Protein AF-A0A934ZSZ1-F1 (afdb_monomer)

pLDDT: mean 83.37, std 10.61, range [45.81, 95.94]

Mean predicted aligned error: 8.35 Å

Foldseek 3Di:
DPDPVVLVVQLVVLLVLLQPPDQDPPPRVNVVSVCRNVVSLVVCCVPVVVVCVPPVNLVVLVVLQVVLVVVVVCLVVVVPDPVSDDPPSSVSNSCCSNVSSVVSNCVNVVPDDPVVVVLVVLVQLLVQCLVVQLVVQQVVCVVVDDCVPCVPSSVVSSVCSSSVVSVVCCVVCLQPCVCCCPPVVDDRPD

Sequence (190 aa):
MRTCRGWQLTFLLAVAVNIFVPRIALLSLGAACYLLPFFVLGYGLKRFAAALARPGVVASYAVLFTAAMAVQQLAYFDYLSSDGSIDGYVQTALIVAVGLSANVLILRHRRAWQPLALIGGFAFTIYLFHPFSVGIGTRLAAALVDVAQHRGVHFDICMVVGIGLPIALQTVLGGYRWFSLPFLGLRPVH

Solvent-accessible surface area (backbone atoms only — not comparable to full-atom values): 10389 Å² total; per-residue (Å²): 119,93,47,72,68,55,41,52,53,52,39,52,49,26,46,48,44,43,52,71,51,78,73,46,80,64,92,50,46,32,57,51,42,60,45,40,33,59,52,48,47,54,52,43,53,70,75,41,35,78,70,58,65,33,67,71,51,45,49,50,32,52,51,47,23,54,53,33,45,51,52,53,50,39,48,72,70,43,76,73,33,97,81,64,70,72,58,68,56,59,52,44,46,39,53,50,44,28,52,53,25,46,51,54,51,53,71,68,66,62,76,82,48,67,70,60,53,57,55,55,77,39,45,68,47,27,69,72,38,24,70,62,26,30,55,51,15,52,54,52,30,59,74,75,41,64,61,90,83,40,54,66,61,40,49,51,41,23,51,49,32,19,48,48,48,22,46,50,49,47,67,64,41,50,75,35,72,83,46,14,46,84,75,61,70,38,81,59,94,120

Structure (mmCIF, N/CA/C/O backbone):
data_AF-A0A934ZSZ1-F1
#
_entry.id   AF-A0A934ZSZ1-F1
#
loop_
_atom_site.group_PDB
_atom_site.id
_atom_site.type_symbol
_atom_site.label_atom_id
_atom_site.label_alt_id
_atom_site.label_comp_id
_atom_site.label_asym_id
_atom_site.label_entity_id
_atom_site.label_seq_id
_atom_site.pdbx_PDB_ins_code
_atom_site.Cartn_x
_atom_site.Cartn_y
_atom_site.Cartn_z
_atom_site.occupancy
_atom_site.B_iso_or_equiv
_atom_site.auth_seq_id
_atom_site.auth_comp_id
_atom_site.auth_asym_id
_atom_site.auth_atom_id
_atom_site.pdbx_PDB_model_num
ATOM 1 N N . MET A 1 1 ? -4.444 -3.786 24.180 1.00 61.50 1 MET A N 1
ATOM 2 C CA . MET A 1 1 ? -5.425 -2.742 23.793 1.00 61.50 1 MET A CA 1
ATOM 3 C C . MET A 1 1 ? -6.817 -3.086 24.320 1.00 61.50 1 MET A C 1
ATOM 5 O O . MET A 1 1 ? -7.547 -3.798 23.645 1.00 61.50 1 MET A O 1
ATOM 9 N N . ARG A 1 2 ? -7.188 -2.673 25.540 1.00 71.81 2 ARG A N 1
ATOM 10 C CA . ARG A 1 2 ? -8.524 -2.985 26.100 1.00 71.81 2 ARG A CA 1
ATOM 11 C C . ARG A 1 2 ? -9.583 -1.916 25.782 1.00 71.81 2 ARG A C 1
ATOM 13 O O . ARG A 1 2 ? -10.754 -2.258 25.670 1.00 71.81 2 ARG A O 1
ATOM 20 N N . THR A 1 3 ? -9.166 -0.668 25.556 1.00 86.75 3 THR A N 1
ATOM 21 C CA . THR A 1 3 ? -10.033 0.501 25.317 1.00 86.75 3 THR A CA 1
ATOM 22 C C . THR A 1 3 ? -9.794 1.123 23.934 1.00 86.75 3 THR A C 1
ATOM 24 O O . THR A 1 3 ? -8.722 0.949 23.351 1.00 86.75 3 THR A O 1
ATOM 27 N N . CYS A 1 4 ? -10.779 1.871 23.417 1.00 84.00 4 CYS A N 1
ATOM 28 C CA . CYS A 1 4 ? -10.684 2.556 22.117 1.00 84.00 4 CYS A CA 1
ATOM 29 C C . CYS A 1 4 ? -9.557 3.610 22.102 1.00 84.00 4 CYS A C 1
ATOM 31 O O . CYS A 1 4 ? -8.749 3.639 21.177 1.00 84.00 4 CYS A O 1
ATOM 33 N N . ARG A 1 5 ? -9.419 4.392 23.183 1.00 87.50 5 ARG A N 1
ATOM 34 C CA . ARG A 1 5 ? -8.335 5.381 23.345 1.00 87.50 5 ARG A CA 1
ATOM 35 C C . ARG A 1 5 ? -6.947 4.740 23.341 1.00 87.50 5 ARG A C 1
ATOM 37 O O . ARG A 1 5 ? -6.042 5.231 22.679 1.00 87.50 5 ARG A O 1
ATOM 44 N N . GLY A 1 6 ? -6.786 3.610 24.034 1.00 89.69 6 GLY A N 1
ATOM 45 C CA . GLY A 1 6 ? -5.515 2.885 24.042 1.00 89.69 6 GLY A CA 1
ATOM 46 C C . GLY A 1 6 ? -5.130 2.365 22.655 1.00 89.69 6 GLY A C 1
ATOM 47 O O . GLY A 1 6 ? -3.959 2.385 22.304 1.00 89.69 6 GLY A O 1
ATOM 48 N N . TRP A 1 7 ? -6.109 1.945 21.848 1.00 92.38 7 TRP A N 1
ATOM 49 C CA . TRP A 1 7 ? -5.866 1.561 20.456 1.00 92.38 7 TRP A CA 1
ATOM 50 C C . TRP A 1 7 ? -5.463 2.756 19.583 1.00 92.38 7 TRP A C 1
ATOM 52 O O . TRP A 1 7 ? -4.483 2.646 18.853 1.00 92.38 7 TRP A O 1
ATOM 62 N N . GLN A 1 8 ? -6.151 3.898 19.700 1.00 90.50 8 GLN A N 1
ATOM 63 C CA . GLN A 1 8 ? -5.807 5.122 18.964 1.00 90.50 8 GLN A CA 1
ATOM 64 C C . GLN A 1 8 ? -4.369 5.569 19.247 1.00 90.50 8 GLN A C 1
ATOM 66 O O . GLN A 1 8 ? -3.632 5.866 18.314 1.00 90.50 8 GLN A O 1
ATOM 71 N N . LEU A 1 9 ? -3.942 5.552 20.514 1.00 92.50 9 LEU A N 1
ATOM 72 C CA . LEU A 1 9 ? -2.570 5.910 20.887 1.00 92.50 9 LEU A CA 1
ATOM 73 C C . LEU A 1 9 ? -1.542 4.970 20.257 1.00 92.50 9 LEU A C 1
ATOM 75 O O . LEU A 1 9 ? -0.555 5.428 19.692 1.00 92.50 9 LEU A O 1
ATOM 79 N N . THR A 1 10 ? -1.774 3.657 20.304 1.00 92.88 10 THR A N 1
ATOM 80 C CA . THR A 1 10 ? -0.852 2.717 19.658 1.00 92.88 10 THR A CA 1
ATOM 81 C C . THR A 1 10 ? -0.866 2.848 18.139 1.00 92.88 10 THR A C 1
ATOM 83 O O . THR A 1 10 ? 0.166 2.656 17.512 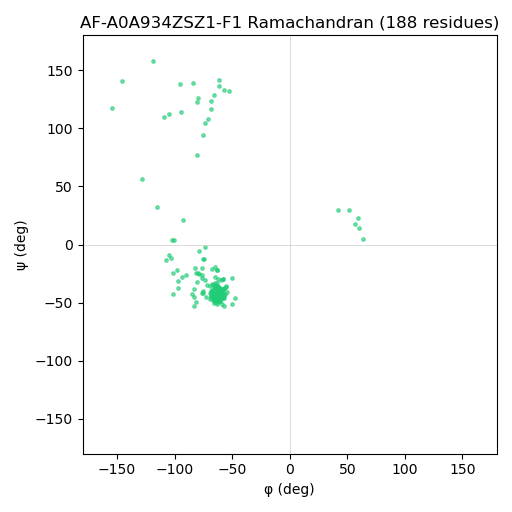1.00 92.88 10 THR A O 1
ATOM 86 N N . PHE A 1 11 ? -2.010 3.170 17.538 1.00 93.00 11 PHE A N 1
ATOM 87 C CA . PHE A 1 11 ? -2.104 3.418 16.105 1.00 93.00 11 PHE A CA 1
ATOM 88 C C . PHE A 1 11 ? -1.304 4.660 15.697 1.00 93.00 11 PHE A C 1
ATOM 90 O O . PHE A 1 11 ? -0.528 4.599 14.750 1.00 93.00 11 PHE A O 1
ATOM 97 N N . LEU A 1 12 ? -1.422 5.757 16.448 1.00 92.81 12 LEU A N 1
ATOM 98 C CA . LEU A 1 12 ? -0.618 6.959 16.222 1.00 92.81 12 LEU A CA 1
ATOM 99 C C . LEU A 1 12 ? 0.876 6.676 16.397 1.00 92.81 12 LEU A C 1
ATOM 101 O O . LEU A 1 12 ? 1.678 7.096 15.570 1.00 92.81 12 LEU A O 1
ATOM 105 N N . LEU A 1 13 ? 1.246 5.899 17.418 1.00 93.56 13 LEU A N 1
ATOM 106 C CA . LEU A 1 13 ? 2.627 5.469 17.623 1.00 93.56 13 LEU A CA 1
ATOM 107 C C . LEU A 1 13 ? 3.122 4.587 16.467 1.00 93.56 13 LEU A C 1
ATOM 109 O O . LEU A 1 13 ? 4.245 4.759 16.012 1.00 93.56 13 LEU A O 1
ATOM 113 N N . ALA A 1 14 ? 2.283 3.692 15.943 1.00 92.94 14 ALA A N 1
ATOM 114 C CA . ALA A 1 14 ? 2.605 2.866 14.783 1.00 92.94 14 ALA A CA 1
ATOM 115 C C .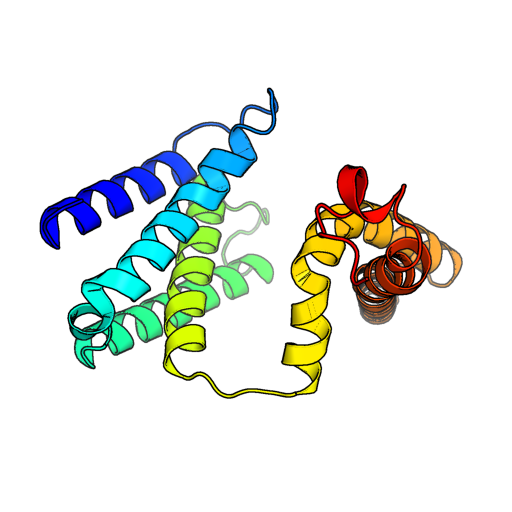 ALA A 1 14 ? 2.867 3.701 13.523 1.00 92.94 14 ALA A C 1
ATOM 117 O O . ALA A 1 14 ? 3.805 3.419 12.780 1.00 92.94 14 ALA A O 1
ATOM 118 N N . VAL A 1 15 ? 2.052 4.734 13.292 1.00 92.19 15 VAL A N 1
ATOM 119 C CA . VAL A 1 15 ? 2.238 5.684 12.188 1.00 92.19 15 VAL A CA 1
ATOM 120 C C . VAL A 1 15 ? 3.519 6.496 12.386 1.00 92.19 15 VAL A C 1
ATOM 122 O O . VAL A 1 15 ? 4.301 6.628 11.451 1.00 92.19 15 VAL A O 1
ATOM 125 N N . ALA A 1 16 ? 3.784 6.976 13.602 1.00 91.25 16 ALA A N 1
ATOM 126 C CA . ALA A 1 16 ? 5.015 7.698 13.908 1.00 91.25 16 ALA A CA 1
ATOM 127 C C . ALA A 1 16 ? 6.258 6.822 13.680 1.00 91.25 16 ALA A C 1
ATOM 129 O O . ALA A 1 16 ? 7.208 7.260 13.040 1.00 91.25 16 ALA A O 1
ATOM 130 N N . VAL A 1 17 ? 6.227 5.563 14.127 1.00 90.88 17 VAL A N 1
ATOM 131 C CA . VAL A 1 17 ? 7.300 4.593 13.870 1.00 90.88 17 VAL A CA 1
ATOM 132 C C . VAL A 1 17 ? 7.515 4.401 12.370 1.00 90.88 17 VAL A C 1
ATOM 134 O O . VAL A 1 17 ? 8.651 4.378 11.919 1.00 90.88 17 VAL A O 1
ATOM 137 N N . ASN A 1 18 ? 6.445 4.309 11.583 1.00 89.56 18 ASN A N 1
ATOM 138 C CA . ASN A 1 18 ? 6.537 4.149 10.134 1.00 89.56 18 ASN A CA 1
ATOM 139 C C . ASN A 1 18 ? 7.236 5.323 9.429 1.00 89.56 18 ASN A C 1
ATOM 141 O O . ASN A 1 18 ? 7.991 5.102 8.486 1.00 89.56 18 ASN A O 1
ATOM 145 N N . ILE A 1 19 ? 6.961 6.549 9.882 1.00 87.56 19 ILE A N 1
ATOM 146 C CA . ILE A 1 19 ? 7.445 7.783 9.252 1.00 87.56 19 ILE A CA 1
ATOM 147 C C . ILE A 1 19 ? 8.864 8.121 9.712 1.00 87.56 19 ILE A C 1
ATOM 149 O O . ILE A 1 19 ? 9.704 8.468 8.889 1.00 87.56 19 ILE A O 1
ATOM 153 N N . PHE A 1 20 ? 9.137 8.033 11.015 1.00 87.38 20 PHE A N 1
ATOM 154 C CA . PHE A 1 20 ? 10.370 8.567 11.600 1.00 87.38 20 PHE A CA 1
ATOM 155 C C . PHE A 1 20 ? 11.469 7.528 11.810 1.00 87.38 20 PHE A C 1
ATOM 157 O O . PHE A 1 20 ? 12.633 7.904 11.933 1.00 87.38 20 PHE A O 1
ATOM 164 N N . VAL A 1 21 ? 11.141 6.233 11.885 1.00 84.25 21 VAL A N 1
ATOM 165 C CA . VAL A 1 21 ? 12.176 5.214 12.090 1.00 84.25 21 VAL A CA 1
ATOM 166 C C . VAL A 1 21 ? 12.853 4.914 10.752 1.00 84.25 21 VAL A C 1
ATOM 168 O O . VAL A 1 21 ? 12.178 4.498 9.805 1.00 84.25 21 VAL A O 1
ATOM 171 N N . PRO A 1 22 ? 14.184 5.085 10.655 1.00 78.50 22 PRO A N 1
ATOM 172 C CA . PRO A 1 22 ? 14.908 4.784 9.432 1.00 78.50 22 PRO A CA 1
ATOM 173 C C . PRO A 1 22 ? 14.763 3.303 9.077 1.00 78.50 22 PRO A C 1
ATOM 175 O O . PRO A 1 22 ? 14.783 2.419 9.938 1.00 78.50 22 PRO A O 1
ATOM 178 N N . ARG A 1 23 ? 14.624 3.017 7.782 1.00 78.06 23 ARG A N 1
ATOM 179 C CA . ARG A 1 23 ? 14.450 1.649 7.287 1.00 78.06 23 ARG A CA 1
ATOM 180 C C . ARG A 1 23 ? 15.782 0.910 7.323 1.00 78.06 23 ARG A C 1
ATOM 182 O O . ARG A 1 23 ? 16.568 0.975 6.384 1.00 78.06 23 ARG A O 1
ATOM 189 N N . ILE A 1 24 ? 16.020 0.185 8.409 1.00 80.00 24 ILE A N 1
ATOM 190 C CA . ILE A 1 24 ? 17.175 -0.704 8.531 1.00 80.00 24 ILE A CA 1
ATOM 191 C C . ILE A 1 24 ? 16.859 -2.007 7.780 1.00 80.00 24 ILE A C 1
ATOM 193 O O . ILE A 1 24 ? 15.840 -2.653 8.037 1.00 80.00 24 ILE A O 1
ATOM 197 N N . ALA A 1 25 ? 17.737 -2.404 6.855 1.00 77.00 25 ALA A N 1
ATOM 198 C CA . ALA A 1 25 ? 17.596 -3.632 6.060 1.00 77.00 25 ALA A CA 1
ATOM 199 C C . ALA A 1 25 ? 17.889 -4.923 6.856 1.00 77.00 25 ALA A C 1
ATOM 201 O O . ALA A 1 25 ? 17.761 -6.028 6.329 1.00 77.00 25 ALA A O 1
ATOM 202 N N . LEU A 1 26 ? 18.269 -4.803 8.130 1.00 82.62 26 LEU A N 1
ATOM 203 C CA . LEU A 1 26 ? 18.578 -5.938 8.989 1.00 82.62 26 LEU A CA 1
ATOM 204 C C . LEU A 1 26 ? 17.296 -6.728 9.294 1.00 82.62 26 LEU A C 1
ATOM 206 O O . LEU A 1 26 ? 16.328 -6.167 9.810 1.00 82.62 26 LEU A O 1
ATOM 210 N N . LEU A 1 27 ? 17.288 -8.027 8.976 1.00 79.00 27 LEU A N 1
ATOM 211 C CA . LEU A 1 27 ? 16.196 -8.962 9.296 1.00 79.00 27 LEU A CA 1
ATOM 212 C C . LEU A 1 27 ? 14.794 -8.491 8.856 1.00 79.00 27 LEU A C 1
ATOM 214 O O . LEU A 1 27 ? 13.797 -8.823 9.491 1.00 79.00 27 LEU A O 1
ATOM 218 N N . SER A 1 28 ? 14.696 -7.702 7.779 1.00 79.25 28 SER A N 1
ATOM 219 C CA . SER A 1 28 ? 13.421 -7.152 7.298 1.00 79.25 28 SER A CA 1
ATOM 220 C C . SER A 1 28 ? 12.679 -6.267 8.325 1.00 79.25 28 SER A C 1
ATOM 222 O O . SER A 1 28 ? 11.466 -6.057 8.208 1.00 79.25 28 SER A O 1
ATOM 224 N N . LEU A 1 29 ? 13.391 -5.693 9.306 1.00 82.81 29 LEU A N 1
ATOM 225 C CA . LEU A 1 29 ? 12.804 -4.833 10.340 1.00 82.81 29 LEU A CA 1
ATOM 226 C C . LEU A 1 29 ? 12.105 -3.607 9.735 1.00 82.81 29 LEU A C 1
ATOM 228 O O . LEU A 1 29 ? 11.005 -3.252 10.154 1.00 82.81 29 LEU A O 1
ATOM 232 N N . GLY A 1 30 ? 12.683 -3.022 8.681 1.00 83.06 30 GLY A N 1
ATOM 233 C CA . GLY A 1 30 ? 12.045 -1.937 7.934 1.00 83.06 30 GLY A CA 1
ATOM 234 C C . GLY A 1 30 ? 10.669 -2.314 7.368 1.00 83.06 30 GLY A C 1
ATOM 235 O O . GLY A 1 30 ? 9.744 -1.506 7.426 1.00 83.06 30 GLY A O 1
ATOM 236 N N . ALA A 1 31 ? 10.488 -3.548 6.884 1.00 81.69 31 ALA A N 1
ATOM 237 C CA . ALA A 1 31 ? 9.187 -4.014 6.398 1.00 81.69 31 ALA A CA 1
ATOM 238 C C . ALA A 1 31 ? 8.194 -4.256 7.549 1.00 81.69 31 ALA A C 1
ATOM 240 O O . ALA A 1 31 ? 7.004 -3.979 7.409 1.00 81.69 31 ALA A O 1
ATOM 241 N N . ALA A 1 32 ? 8.675 -4.718 8.707 1.00 85.62 32 ALA A N 1
ATOM 242 C CA . ALA A 1 32 ? 7.844 -4.876 9.898 1.00 85.62 32 ALA A CA 1
ATOM 243 C C . ALA A 1 32 ? 7.317 -3.519 10.399 1.00 85.62 32 ALA A C 1
ATOM 245 O O . ALA A 1 32 ? 6.113 -3.369 10.611 1.00 85.62 32 ALA A O 1
ATOM 246 N N . CYS A 1 33 ? 8.186 -2.506 10.505 1.00 87.25 33 CYS A N 1
ATOM 247 C CA . CYS A 1 33 ? 7.796 -1.126 10.818 1.00 87.25 33 CYS A CA 1
ATOM 248 C C . CYS A 1 33 ? 6.852 -0.547 9.752 1.00 87.25 33 CYS A C 1
ATOM 250 O O . CYS A 1 33 ? 5.894 0.156 10.085 1.00 87.25 33 CYS A O 1
ATOM 252 N N . TYR A 1 34 ? 7.074 -0.898 8.480 1.00 86.19 34 TYR A N 1
ATOM 253 C CA . TYR A 1 34 ? 6.198 -0.504 7.382 1.00 86.19 34 TYR A CA 1
ATOM 254 C C . TYR A 1 34 ? 4.764 -1.052 7.537 1.00 86.19 34 TYR A C 1
ATOM 256 O O . TYR A 1 34 ? 3.789 -0.328 7.344 1.00 86.19 34 TYR A O 1
ATOM 264 N N . LEU A 1 35 ? 4.622 -2.322 7.925 1.00 88.38 35 LEU A N 1
ATOM 265 C CA . LEU A 1 35 ? 3.328 -3.007 8.033 1.00 88.38 35 LEU A CA 1
ATOM 266 C C . LEU A 1 35 ? 2.584 -2.734 9.349 1.00 88.38 35 LEU A C 1
ATOM 268 O O . LEU A 1 35 ? 1.365 -2.909 9.420 1.00 88.38 35 LEU A O 1
ATOM 272 N N . LEU A 1 36 ? 3.293 -2.289 10.387 1.00 91.31 36 LEU A N 1
ATOM 273 C CA . LEU A 1 36 ? 2.761 -2.067 11.733 1.00 91.31 36 LEU A CA 1
ATOM 274 C C . LEU A 1 36 ? 1.468 -1.221 11.772 1.00 91.31 36 LEU A C 1
ATOM 276 O O . LEU A 1 36 ? 0.486 -1.690 12.360 1.00 91.31 36 LEU A O 1
ATOM 280 N N . PRO A 1 37 ? 1.385 -0.029 11.140 1.00 92.62 37 PRO A N 1
ATOM 281 C CA . PRO A 1 37 ? 0.156 0.769 11.170 1.00 92.62 37 PRO A CA 1
ATOM 282 C C . PRO A 1 37 ? -1.027 0.063 10.495 1.00 92.62 37 PRO A C 1
ATOM 284 O O . PRO A 1 37 ? -2.151 0.147 10.993 1.00 92.62 37 PRO A O 1
ATOM 287 N N . PHE A 1 38 ? -0.788 -0.694 9.422 1.00 91.50 38 PHE A N 1
ATOM 288 C CA . PHE A 1 38 ? -1.827 -1.460 8.727 1.00 91.50 38 PHE A CA 1
ATOM 289 C C . PHE A 1 38 ? -2.353 -2.613 9.584 1.00 91.50 38 PHE A C 1
ATOM 291 O O . PHE A 1 38 ? -3.562 -2.841 9.653 1.00 91.50 38 PHE A O 1
ATOM 298 N N . PHE A 1 39 ? -1.465 -3.303 10.302 1.00 90.88 39 PHE A N 1
ATOM 299 C CA . PHE A 1 39 ? -1.849 -4.377 11.214 1.00 90.88 39 PHE A CA 1
ATOM 300 C C . PHE A 1 39 ? -2.683 -3.855 12.391 1.00 90.88 39 PHE A C 1
ATOM 302 O O . PHE A 1 39 ? -3.749 -4.397 12.704 1.00 90.88 39 PHE A O 1
ATOM 309 N N . VAL A 1 40 ? -2.241 -2.758 13.017 1.00 92.69 40 VAL A N 1
ATOM 310 C CA . VAL A 1 40 ? -2.973 -2.118 14.120 1.00 92.69 40 VAL A CA 1
ATOM 311 C C . VAL A 1 40 ? -4.329 -1.592 13.647 1.00 92.69 40 VAL A C 1
ATOM 313 O O . VAL A 1 40 ? -5.324 -1.744 14.364 1.00 92.69 40 VAL A O 1
ATOM 316 N N . LEU A 1 41 ? -4.405 -1.033 12.435 1.00 91.94 41 LEU A N 1
ATOM 317 C CA . LEU A 1 41 ? -5.666 -0.624 11.821 1.00 91.94 41 LEU A CA 1
ATOM 318 C C . LEU A 1 41 ? -6.609 -1.814 11.623 1.00 91.94 41 LEU A C 1
ATOM 320 O O . LEU A 1 41 ? -7.765 -1.740 12.033 1.00 91.94 41 LEU A O 1
ATOM 324 N N . GLY A 1 42 ? -6.125 -2.920 11.052 1.00 90.19 42 GLY A N 1
ATOM 325 C CA . GLY A 1 42 ? -6.918 -4.136 10.849 1.00 90.19 42 GLY A CA 1
ATOM 326 C C . GLY A 1 42 ? -7.474 -4.700 12.160 1.00 90.19 42 GLY A C 1
ATOM 327 O O . GLY A 1 42 ? -8.659 -5.038 12.249 1.00 90.19 42 GLY A O 1
ATOM 328 N N . TYR A 1 43 ? -6.658 -4.714 13.219 1.00 90.25 43 TYR A N 1
ATOM 329 C CA . TYR A 1 43 ? -7.112 -5.070 14.565 1.00 90.25 43 TYR A CA 1
ATOM 330 C C . TYR A 1 43 ? -8.219 -4.128 15.068 1.00 90.25 43 TYR A C 1
ATOM 332 O O . TYR A 1 43 ? -9.234 -4.580 15.607 1.00 90.25 43 TYR A O 1
ATOM 340 N N . GLY A 1 44 ? -8.046 -2.821 14.854 1.00 89.44 44 GLY A N 1
ATOM 341 C CA . GLY A 1 44 ? -9.021 -1.790 15.206 1.00 89.44 44 GLY A CA 1
ATOM 342 C C . GLY A 1 44 ? -10.348 -1.939 14.472 1.00 89.44 44 GLY A C 1
ATOM 343 O O . GLY A 1 44 ? -11.401 -1.896 15.103 1.00 89.44 44 GLY A O 1
ATOM 344 N N . LEU A 1 45 ? -10.305 -2.194 13.164 1.00 89.12 45 LEU A N 1
ATOM 345 C CA . LEU A 1 45 ? -11.486 -2.414 12.331 1.00 89.12 45 LEU A CA 1
ATOM 346 C C . LEU A 1 45 ? -12.282 -3.645 12.773 1.00 89.12 45 LEU A C 1
ATOM 348 O O . LEU A 1 45 ? -13.509 -3.605 12.755 1.00 89.12 45 LEU A O 1
ATOM 352 N N . LYS A 1 46 ? -11.612 -4.718 13.213 1.00 89.25 46 LYS A N 1
ATOM 353 C CA . LYS A 1 46 ? -12.289 -5.915 13.736 1.00 89.25 46 LYS A CA 1
ATOM 354 C C . LYS A 1 46 ? -12.902 -5.674 15.118 1.00 89.25 46 LYS A C 1
ATOM 356 O O . LYS A 1 46 ? -14.034 -6.078 15.363 1.00 89.25 46 LYS A O 1
ATOM 361 N N . ARG A 1 47 ? -12.161 -5.040 16.033 1.00 89.00 47 ARG A N 1
ATOM 362 C CA . ARG A 1 47 ? -12.563 -4.891 17.444 1.00 89.00 47 ARG A CA 1
ATOM 363 C C . ARG A 1 47 ? -13.512 -3.718 17.695 1.00 89.00 47 ARG A C 1
ATOM 365 O O . ARG A 1 47 ? -14.410 -3.826 18.522 1.00 89.00 47 ARG A O 1
ATOM 372 N N . PHE A 1 48 ? -13.306 -2.600 17.009 1.00 88.19 48 PHE A N 1
ATOM 373 C CA . PHE A 1 48 ? -14.044 -1.347 17.191 1.00 88.19 48 PHE A CA 1
ATOM 374 C C . PHE A 1 48 ? -14.856 -0.980 15.941 1.00 88.19 48 PHE A C 1
ATOM 376 O O . PHE A 1 48 ? -15.076 0.199 15.664 1.00 88.19 48 PHE A O 1
ATOM 383 N N . ALA A 1 49 ? -15.335 -1.991 15.206 1.00 85.62 49 ALA A N 1
ATOM 384 C CA . ALA A 1 49 ? -16.081 -1.833 13.958 1.00 85.62 49 ALA A CA 1
ATOM 385 C C . ALA A 1 49 ? -17.206 -0.793 14.065 1.00 85.62 49 ALA A C 1
ATOM 387 O O . ALA A 1 49 ? -17.309 0.081 13.214 1.00 85.62 49 ALA A O 1
ATOM 388 N N . ALA A 1 50 ? -18.005 -0.827 15.138 1.00 85.69 50 ALA A N 1
ATOM 389 C CA . ALA A 1 50 ? -19.114 0.107 15.343 1.00 85.69 50 ALA A CA 1
ATOM 390 C C . ALA A 1 50 ? -18.665 1.575 15.488 1.00 85.69 50 ALA A C 1
ATOM 392 O O . ALA A 1 50 ? -19.369 2.482 15.052 1.00 85.69 50 ALA A O 1
ATOM 393 N N . ALA A 1 51 ? -17.492 1.823 16.078 1.00 86.31 51 ALA A N 1
ATOM 394 C CA . ALA A 1 51 ? -16.952 3.172 16.230 1.00 86.31 51 ALA A CA 1
ATOM 395 C C . ALA A 1 51 ? -16.369 3.700 14.909 1.00 86.31 51 ALA A C 1
ATOM 397 O O . ALA A 1 51 ? -16.623 4.849 14.554 1.00 86.31 51 ALA A O 1
ATOM 398 N N . LEU A 1 52 ? -15.641 2.857 14.164 1.00 84.94 52 LEU A N 1
ATOM 399 C CA . LEU A 1 52 ? -15.056 3.223 12.866 1.00 84.94 52 LEU A CA 1
ATOM 400 C C . LEU A 1 52 ? -16.089 3.254 11.727 1.00 84.94 52 LEU A C 1
ATOM 402 O O . LEU A 1 52 ? -15.871 3.911 10.716 1.00 84.94 52 LEU A O 1
ATOM 406 N N . ALA A 1 53 ? -17.23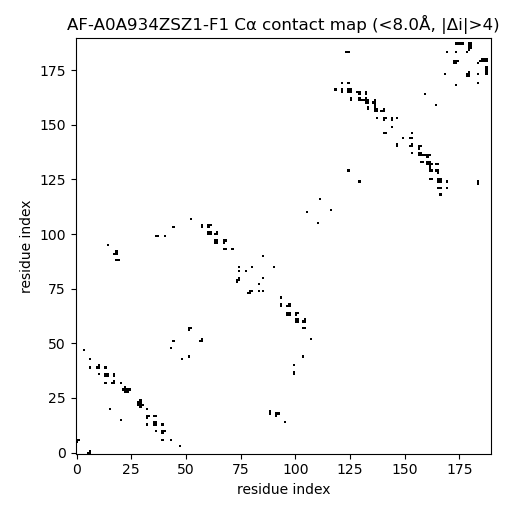0 2.584 11.894 1.00 86.19 53 ALA A N 1
ATOM 407 C CA . ALA A 1 53 ? -18.333 2.564 10.935 1.00 86.19 53 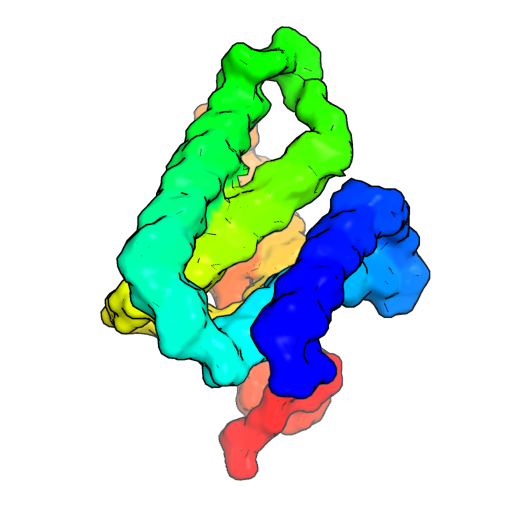ALA A CA 1
ATOM 408 C C . ALA A 1 53 ? -19.218 3.819 10.963 1.00 86.19 53 ALA A C 1
ATOM 410 O O . ALA A 1 53 ? -20.143 3.924 10.156 1.00 86.19 53 ALA A O 1
ATOM 411 N N . ARG A 1 54 ? -18.985 4.744 11.902 1.00 90.62 54 ARG A N 1
ATOM 412 C CA . ARG A 1 54 ? -19.774 5.975 12.011 1.00 90.62 54 ARG A CA 1
ATOM 413 C C . ARG A 1 54 ? -19.620 6.808 10.735 1.00 90.62 54 ARG A C 1
ATOM 415 O O . ARG A 1 54 ? -18.491 6.986 10.281 1.00 90.62 54 ARG A O 1
ATOM 422 N N . PRO A 1 55 ? -20.707 7.382 10.192 1.00 88.25 55 PRO A N 1
ATOM 423 C CA . PRO A 1 55 ? -20.666 8.086 8.910 1.00 88.25 55 PRO A CA 1
ATOM 424 C C . PRO A 1 55 ? -19.668 9.249 8.911 1.00 88.25 55 PRO A C 1
ATOM 426 O O . PRO A 1 55 ? -18.928 9.401 7.949 1.00 88.25 55 PRO A O 1
ATOM 429 N N . GLY A 1 56 ? -19.557 9.997 10.016 1.00 91.38 56 GLY A N 1
ATOM 430 C CA . GLY A 1 56 ? -18.566 11.073 10.140 1.00 91.38 56 GLY A CA 1
ATOM 431 C C . GLY A 1 56 ? -17.110 10.590 10.112 1.00 91.38 56 GLY A C 1
ATOM 432 O O . GLY A 1 56 ? -16.249 11.268 9.565 1.00 91.38 56 GLY A O 1
ATOM 433 N N . VAL A 1 57 ? -16.833 9.395 10.645 1.00 90.12 57 VAL A N 1
ATOM 434 C CA . VAL A 1 57 ? -15.488 8.793 10.615 1.00 90.12 57 VAL A CA 1
ATOM 435 C C . VAL A 1 57 ? -15.174 8.254 9.220 1.00 90.12 57 VAL A C 1
ATOM 437 O O . VAL A 1 57 ? -14.075 8.428 8.712 1.00 90.12 57 VAL A O 1
ATOM 440 N N . VAL A 1 58 ? -16.146 7.632 8.555 1.00 91.12 58 VAL A N 1
ATOM 441 C CA . VAL A 1 58 ? -15.970 7.176 7.169 1.00 91.12 58 VAL A CA 1
ATOM 442 C C . VAL A 1 58 ? -15.764 8.367 6.229 1.00 91.12 58 VAL A C 1
ATOM 444 O O . VAL A 1 58 ? -14.883 8.321 5.374 1.00 91.12 58 VAL A O 1
ATOM 447 N N . ALA A 1 59 ? -16.520 9.450 6.422 1.00 93.38 59 ALA A N 1
ATOM 448 C CA . ALA A 1 59 ? -16.360 10.683 5.662 1.00 93.38 59 ALA A CA 1
ATOM 449 C C . ALA A 1 59 ? -14.969 11.302 5.864 1.00 93.38 59 ALA A C 1
ATOM 451 O O . ALA A 1 59 ? -14.353 11.719 4.887 1.00 93.38 59 ALA A O 1
ATOM 452 N N . SER A 1 60 ? -14.427 11.305 7.088 1.00 93.88 60 SER A N 1
ATOM 453 C CA . SER A 1 60 ? -13.070 11.816 7.316 1.00 93.88 60 SER A CA 1
ATOM 454 C C . SER A 1 60 ? -12.002 10.973 6.612 1.00 93.88 60 SER A C 1
ATOM 456 O O . SER A 1 60 ? -11.078 11.540 6.034 1.00 93.88 60 SER A O 1
ATOM 458 N N . TYR A 1 61 ? -12.149 9.642 6.567 1.00 93.50 61 TYR A N 1
ATOM 459 C CA . TYR A 1 61 ? -11.272 8.786 5.759 1.00 93.50 61 TYR A CA 1
ATOM 460 C C . TYR A 1 61 ? -11.423 9.041 4.254 1.00 93.50 61 TYR A C 1
ATOM 462 O O . TYR A 1 61 ? -10.420 9.025 3.549 1.00 93.50 61 TYR A O 1
ATOM 470 N N . ALA A 1 62 ? -12.633 9.308 3.758 1.00 94.19 62 ALA A N 1
ATOM 471 C CA . ALA A 1 62 ? -12.863 9.646 2.351 1.00 94.19 62 ALA A CA 1
ATOM 472 C C . ALA A 1 62 ? -12.206 10.978 1.959 1.00 94.19 62 ALA A C 1
ATOM 474 O O . ALA A 1 62 ? -11.545 11.063 0.922 1.00 94.19 62 ALA A O 1
ATOM 475 N N . VAL A 1 63 ? -12.335 11.998 2.811 1.00 95.94 63 VAL A N 1
ATOM 476 C CA . VAL A 1 63 ? -11.677 13.298 2.625 1.00 95.94 63 VAL A CA 1
ATOM 477 C C . VAL A 1 63 ? -10.159 13.136 2.668 1.00 95.94 63 VAL A C 1
ATOM 479 O O . VAL A 1 63 ? -9.478 13.612 1.764 1.00 95.94 63 VAL A O 1
ATOM 482 N N . LEU A 1 64 ? -9.632 12.411 3.662 1.00 95.31 64 LEU A N 1
ATOM 483 C CA . LEU A 1 64 ? -8.199 12.142 3.778 1.00 95.31 64 LEU A CA 1
ATOM 484 C C . LEU A 1 64 ? -7.659 11.397 2.553 1.00 95.31 64 LEU A C 1
ATOM 486 O O . LEU A 1 64 ? -6.623 11.785 2.026 1.00 95.31 64 LEU A O 1
ATOM 490 N N . PHE A 1 65 ? -8.364 10.362 2.085 1.00 95.75 65 PHE A N 1
ATOM 491 C CA . PHE A 1 65 ? -7.988 9.613 0.887 1.00 95.75 65 PHE A CA 1
ATOM 492 C C . PHE A 1 65 ? -7.928 10.525 -0.335 1.00 95.75 65 PHE A C 1
ATOM 494 O O . PHE A 1 65 ? -6.917 10.559 -1.026 1.00 95.75 65 PHE A O 1
ATOM 501 N N . THR A 1 66 ? -8.991 11.295 -0.575 1.00 95.44 66 THR A N 1
ATOM 502 C CA . THR A 1 66 ? -9.096 12.161 -1.754 1.00 95.44 66 THR A CA 1
ATOM 503 C C . THR A 1 66 ? -8.017 13.242 -1.738 1.00 95.44 66 THR A C 1
ATOM 505 O O . THR A 1 66 ? -7.353 13.455 -2.747 1.00 95.44 66 THR A O 1
ATOM 508 N N . ALA A 1 67 ? -7.789 13.880 -0.587 1.00 94.62 67 ALA A N 1
ATOM 509 C CA . ALA A 1 67 ? -6.761 14.903 -0.433 1.00 94.62 67 ALA A CA 1
ATOM 510 C C . ALA A 1 67 ? -5.347 14.327 -0.594 1.00 94.62 67 ALA A C 1
ATOM 512 O O . ALA A 1 67 ? -4.555 14.855 -1.370 1.00 94.62 67 ALA A O 1
ATOM 513 N N . ALA A 1 68 ? -5.031 13.223 0.091 1.00 93.56 68 ALA A N 1
ATOM 514 C CA . ALA A 1 68 ? -3.713 12.600 0.007 1.00 93.56 68 ALA A CA 1
ATOM 515 C C . ALA A 1 68 ? -3.432 12.056 -1.402 1.00 93.56 68 ALA A C 1
ATOM 517 O O . ALA A 1 68 ? -2.327 12.225 -1.910 1.00 93.56 68 ALA A O 1
ATOM 518 N N . MET A 1 69 ? -4.438 11.473 -2.059 1.00 93.19 69 MET A N 1
ATOM 519 C CA . MET A 1 69 ? -4.326 11.004 -3.437 1.00 93.19 69 MET A CA 1
ATOM 520 C C . MET A 1 69 ? -4.129 12.172 -4.406 1.00 93.19 69 MET A C 1
ATOM 522 O O . MET A 1 69 ? -3.263 12.092 -5.268 1.00 93.19 69 MET A O 1
ATOM 526 N N . ALA A 1 70 ? -4.866 13.277 -4.247 1.00 92.12 70 ALA A N 1
ATOM 527 C CA . ALA A 1 70 ? -4.684 14.469 -5.073 1.00 92.12 70 ALA A CA 1
ATOM 528 C C . ALA A 1 70 ? -3.263 15.035 -4.941 1.00 92.12 70 ALA A C 1
ATOM 530 O O . ALA A 1 70 ? -2.610 15.278 -5.952 1.00 92.12 70 ALA A O 1
ATOM 531 N N . VAL A 1 71 ? -2.750 15.168 -3.713 1.00 90.00 71 VAL A N 1
ATOM 532 C CA . VAL A 1 71 ? -1.368 15.615 -3.471 1.00 90.00 71 VAL A CA 1
ATOM 533 C C . VAL A 1 71 ? -0.362 14.640 -4.081 1.00 90.00 71 VAL A C 1
ATOM 535 O O . VAL A 1 71 ? 0.565 15.069 -4.760 1.00 90.00 71 VAL A O 1
ATOM 538 N N . GLN A 1 72 ? -0.561 13.331 -3.904 1.00 88.31 72 GLN A N 1
ATOM 539 C CA . GLN A 1 72 ? 0.311 12.314 -4.490 1.00 88.31 72 GLN A CA 1
ATOM 540 C C . GLN A 1 72 ? 0.327 12.384 -6.025 1.00 88.31 72 GLN A C 1
ATOM 542 O O . GLN A 1 72 ? 1.392 12.253 -6.620 1.00 88.31 72 GLN A O 1
ATOM 547 N N . GLN A 1 73 ? -0.824 12.601 -6.672 1.00 89.06 73 GLN A N 1
ATOM 548 C CA . GLN A 1 73 ? -0.901 12.741 -8.129 1.00 89.06 73 GLN A CA 1
ATOM 549 C C . GLN A 1 73 ? -0.231 14.030 -8.607 1.00 89.06 73 GLN A C 1
ATOM 551 O O . GLN A 1 73 ? 0.572 13.983 -9.531 1.00 89.06 73 GLN A O 1
ATOM 556 N N . LEU A 1 74 ? -0.488 15.165 -7.950 1.00 87.25 74 LEU A N 1
ATOM 557 C CA . LEU A 1 74 ? 0.173 16.433 -8.278 1.00 87.25 74 LEU A CA 1
ATOM 558 C C . LEU A 1 74 ? 1.695 16.319 -8.185 1.00 87.25 74 LEU A C 1
ATOM 560 O O . LEU A 1 74 ? 2.406 16.880 -9.013 1.00 87.25 74 LEU A O 1
ATOM 564 N N . ALA A 1 75 ? 2.185 15.569 -7.201 1.00 84.00 75 ALA A N 1
ATOM 565 C CA . ALA A 1 75 ? 3.611 15.388 -7.006 1.00 84.00 75 ALA A CA 1
ATOM 566 C C . ALA A 1 75 ? 4.216 14.416 -8.030 1.00 84.00 75 ALA A C 1
ATOM 568 O O . ALA A 1 75 ? 5.375 14.556 -8.390 1.00 84.00 75 ALA A O 1
ATOM 569 N N . TYR A 1 76 ? 3.428 13.460 -8.528 1.00 80.56 76 TYR A N 1
ATOM 570 C CA . TYR A 1 76 ? 3.844 12.531 -9.579 1.00 80.56 76 TYR A CA 1
ATOM 571 C C . TYR A 1 76 ? 3.918 13.183 -10.968 1.00 80.56 76 TYR A C 1
ATOM 573 O O . TYR A 1 76 ? 4.728 12.777 -11.793 1.00 80.56 76 TYR A O 1
ATOM 581 N N . PHE A 1 77 ? 3.078 14.187 -11.232 1.00 82.06 77 PHE A N 1
ATOM 582 C CA . PHE A 1 77 ? 3.078 14.956 -12.483 1.00 82.06 77 PHE A CA 1
ATOM 583 C C . PHE A 1 77 ? 3.951 16.227 -12.411 1.00 82.06 77 PHE A C 1
ATOM 585 O O . PHE A 1 77 ? 3.727 17.162 -13.174 1.00 82.06 77 PHE A O 1
ATOM 592 N N . ASP A 1 78 ? 4.911 16.278 -11.480 1.00 75.44 78 ASP A N 1
ATOM 593 C CA . ASP A 1 78 ? 5.874 17.377 -11.289 1.00 75.44 78 ASP A CA 1
ATOM 594 C C . ASP A 1 78 ? 5.260 18.777 -11.055 1.00 75.44 78 ASP A C 1
ATOM 596 O O . ASP A 1 78 ? 5.949 19.794 -11.116 1.00 75.44 78 ASP A O 1
ATOM 600 N N . TYR A 1 79 ? 3.975 18.873 -10.692 1.00 74.50 79 TYR A N 1
ATOM 601 C CA . TYR A 1 79 ? 3.321 20.163 -10.416 1.00 74.50 79 TYR A CA 1
ATOM 602 C C . TYR A 1 79 ? 3.733 20.793 -9.075 1.00 74.50 79 TYR A C 1
ATOM 604 O O . TYR A 1 79 ? 3.412 21.953 -8.819 1.00 74.50 79 TYR A O 1
ATOM 612 N N . LEU A 1 80 ? 4.403 20.039 -8.197 1.00 68.06 80 LEU A N 1
ATOM 613 C CA . LEU A 1 80 ? 4.780 20.475 -6.845 1.00 68.06 80 LEU A CA 1
ATOM 614 C C . LEU A 1 80 ? 6.279 20.763 -6.677 1.00 68.06 80 LEU A C 1
ATOM 616 O O . LEU A 1 80 ? 6.671 21.333 -5.659 1.00 68.06 80 LEU A O 1
ATOM 620 N N . SER A 1 81 ? 7.139 20.360 -7.615 1.00 61.31 81 SER A N 1
ATOM 621 C CA . SER A 1 81 ? 8.595 20.468 -7.453 1.00 61.31 81 SER A CA 1
ATOM 622 C C . SER A 1 81 ? 9.279 20.545 -8.816 1.00 61.31 81 SER A C 1
ATOM 624 O O . SER A 1 81 ? 9.234 19.583 -9.570 1.00 61.31 81 SER A O 1
ATOM 626 N N . SER A 1 82 ? 9.964 21.655 -9.113 1.00 55.19 82 SER A N 1
ATOM 627 C CA . SER A 1 82 ? 10.730 21.817 -10.365 1.00 55.19 82 SER A CA 1
ATOM 628 C C . SER A 1 82 ? 11.916 20.845 -10.485 1.00 55.19 82 SER A C 1
ATOM 630 O O . SER A 1 82 ? 12.382 20.601 -11.594 1.00 55.19 82 SER A O 1
ATOM 632 N N . ASP A 1 83 ? 12.370 20.281 -9.359 1.00 62.28 83 ASP A N 1
ATOM 633 C CA . ASP A 1 83 ? 13.441 19.274 -9.285 1.00 62.28 83 ASP A CA 1
ATOM 634 C C . ASP A 1 83 ? 12.896 17.835 -9.134 1.00 62.28 83 ASP A C 1
ATOM 636 O O . ASP A 1 83 ? 13.667 16.900 -8.919 1.00 62.28 83 ASP A O 1
ATOM 640 N N . GLY A 1 84 ? 11.567 17.643 -9.167 1.00 57.34 84 GLY A N 1
ATOM 641 C CA . GLY A 1 84 ? 10.905 16.330 -9.082 1.00 57.34 84 GLY A CA 1
ATOM 642 C C . GLY A 1 84 ? 11.100 15.551 -7.768 1.00 57.34 84 GLY A C 1
ATOM 643 O O . GLY A 1 84 ? 10.666 14.404 -7.658 1.00 57.34 84 GLY A O 1
ATOM 644 N N . SER A 1 85 ? 11.758 16.131 -6.755 1.00 62.00 85 SER A N 1
ATOM 645 C CA . SER A 1 85 ? 12.067 15.443 -5.495 1.00 62.00 85 SER A CA 1
ATOM 646 C C . SER A 1 85 ? 11.171 15.904 -4.342 1.00 62.00 85 SER A C 1
ATOM 648 O O . SER A 1 85 ? 11.243 17.028 -3.854 1.00 62.00 85 SER A O 1
ATOM 650 N N . ILE A 1 86 ? 10.309 14.995 -3.888 1.00 70.00 86 ILE A N 1
ATOM 651 C CA . ILE A 1 86 ? 9.542 15.133 -2.646 1.00 70.00 86 ILE A CA 1
ATOM 652 C C . ILE A 1 86 ? 10.435 14.651 -1.500 1.00 70.00 86 ILE A C 1
ATOM 654 O O . ILE A 1 86 ? 11.088 13.615 -1.628 1.00 70.00 86 ILE A O 1
ATOM 658 N N . ASP A 1 87 ? 10.425 15.348 -0.362 1.00 80.75 87 ASP A N 1
ATOM 659 C CA . ASP A 1 87 ? 11.075 14.859 0.859 1.00 80.75 87 ASP A CA 1
ATOM 660 C C . ASP A 1 87 ? 10.595 13.430 1.194 1.00 80.75 87 ASP A C 1
ATOM 662 O O . ASP A 1 87 ? 9.393 13.139 1.202 1.00 80.75 87 ASP A O 1
ATOM 666 N N . GLY A 1 88 ? 11.531 12.524 1.490 1.00 79.56 88 GLY A N 1
ATOM 667 C CA . GLY A 1 88 ? 11.249 11.114 1.763 1.00 79.56 88 GLY A CA 1
ATOM 668 C C . GLY A 1 88 ? 10.277 10.905 2.932 1.00 79.56 88 GLY A C 1
ATOM 669 O O . GLY A 1 88 ? 9.486 9.953 2.920 1.00 79.56 88 GLY A O 1
ATOM 670 N N . TYR A 1 89 ? 10.264 11.818 3.910 1.00 83.06 89 TYR A N 1
ATOM 671 C CA . TYR A 1 89 ? 9.284 11.799 5.000 1.00 83.06 89 TYR A CA 1
ATOM 672 C C . TYR A 1 89 ? 7.871 12.119 4.509 1.00 83.06 89 TYR A C 1
ATOM 674 O O . TYR A 1 89 ? 6.921 11.415 4.860 1.00 83.06 89 TYR A O 1
ATOM 682 N N . VAL A 1 90 ? 7.728 13.137 3.654 1.00 84.06 90 VAL A N 1
ATOM 683 C CA . VAL A 1 90 ? 6.445 13.531 3.052 1.00 84.06 90 VAL A CA 1
ATOM 684 C C . VAL A 1 90 ? 5.926 12.419 2.146 1.00 84.06 90 VAL A C 1
ATOM 686 O O . VAL A 1 90 ? 4.758 12.041 2.243 1.00 84.06 90 VAL A O 1
ATOM 689 N N . GLN A 1 91 ? 6.797 11.820 1.332 1.00 84.50 91 GLN A N 1
ATOM 690 C CA . GLN A 1 91 ? 6.438 10.685 0.486 1.00 84.50 91 GLN A CA 1
ATOM 691 C C . GLN A 1 91 ? 5.936 9.495 1.320 1.00 84.50 91 GLN A C 1
ATOM 693 O O . GLN A 1 91 ? 4.896 8.909 1.013 1.00 84.50 91 GLN A O 1
ATOM 698 N N . THR A 1 92 ? 6.629 9.162 2.413 1.00 86.00 92 THR A N 1
ATOM 699 C CA . THR A 1 92 ? 6.217 8.079 3.318 1.00 86.00 92 THR A CA 1
ATOM 700 C C . THR A 1 92 ? 4.877 8.391 3.986 1.00 86.00 92 THR A C 1
ATOM 702 O O . THR A 1 92 ? 3.993 7.532 4.023 1.00 86.00 92 THR A O 1
ATOM 705 N N . ALA A 1 93 ? 4.683 9.625 4.458 1.00 88.62 93 ALA A N 1
ATOM 706 C CA . ALA A 1 93 ? 3.430 10.062 5.062 1.00 88.62 93 ALA A CA 1
ATOM 707 C C . ALA A 1 93 ? 2.251 9.973 4.078 1.00 88.62 93 ALA A C 1
ATOM 709 O O . ALA A 1 93 ? 1.179 9.498 4.458 1.00 88.62 93 ALA A O 1
ATOM 710 N N . LEU A 1 94 ? 2.451 10.350 2.810 1.00 89.69 94 LEU A N 1
ATOM 711 C CA . LEU A 1 94 ? 1.439 10.223 1.757 1.00 89.69 94 LEU A CA 1
ATOM 712 C C . LEU A 1 94 ? 1.079 8.759 1.489 1.00 89.69 94 LEU A C 1
ATOM 714 O O . LEU A 1 94 ? -0.103 8.420 1.477 1.00 89.69 94 LEU A O 1
ATOM 718 N N . ILE A 1 95 ? 2.075 7.875 1.361 1.00 88.50 95 ILE A N 1
ATOM 719 C CA . ILE A 1 95 ? 1.853 6.431 1.168 1.00 88.50 95 ILE A CA 1
ATOM 720 C C . ILE A 1 95 ? 1.024 5.853 2.320 1.00 88.50 95 ILE A C 1
ATOM 722 O O . ILE A 1 95 ? 0.079 5.093 2.097 1.00 88.50 95 ILE A O 1
ATOM 726 N N . VAL A 1 96 ? 1.355 6.220 3.560 1.00 90.25 96 VAL A N 1
ATOM 727 C CA . VAL A 1 96 ? 0.621 5.782 4.751 1.00 90.25 96 VAL A CA 1
ATOM 728 C C . VAL A 1 96 ? -0.801 6.345 4.757 1.00 90.25 96 VAL A C 1
ATOM 730 O O . VAL A 1 96 ? -1.748 5.595 4.993 1.00 90.25 96 VAL A O 1
ATOM 733 N N . ALA A 1 97 ? -0.978 7.635 4.464 1.00 92.44 97 ALA A N 1
ATOM 734 C CA . ALA A 1 97 ? -2.285 8.283 4.446 1.00 92.44 97 ALA A CA 1
ATOM 735 C C . ALA A 1 97 ? -3.214 7.664 3.393 1.00 92.44 97 ALA A C 1
ATOM 737 O O . ALA A 1 97 ? -4.336 7.271 3.726 1.00 92.44 97 ALA A O 1
ATOM 738 N N . VAL A 1 98 ? -2.738 7.511 2.154 1.00 93.50 98 VAL A N 1
ATOM 739 C CA . VAL A 1 98 ? -3.487 6.884 1.056 1.00 93.50 98 VAL A CA 1
ATOM 740 C C . VAL A 1 98 ? -3.767 5.420 1.374 1.00 93.50 98 VAL A C 1
ATOM 742 O O . VAL A 1 98 ? -4.919 4.993 1.331 1.00 9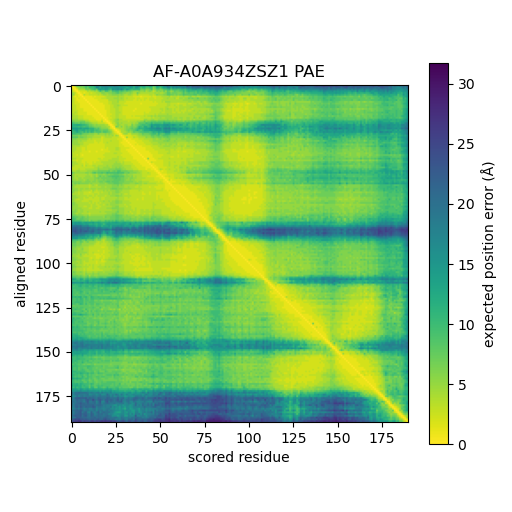3.50 98 VAL A O 1
ATOM 745 N N . GLY A 1 99 ? -2.750 4.657 1.776 1.00 91.62 99 GLY A N 1
ATOM 746 C CA . GLY A 1 99 ? -2.898 3.233 2.061 1.00 91.62 99 GLY A CA 1
ATOM 747 C C . GLY A 1 99 ? -3.884 2.948 3.196 1.00 91.62 99 GLY A C 1
ATOM 748 O O . GLY A 1 99 ? -4.733 2.065 3.075 1.00 91.62 99 GLY A O 1
ATOM 749 N N . LEU A 1 100 ? -3.807 3.675 4.312 1.00 92.75 100 LEU A N 1
ATOM 750 C CA . LEU A 1 100 ? -4.691 3.444 5.459 1.00 92.75 100 LEU A CA 1
ATOM 751 C C . LEU A 1 100 ? -6.132 3.850 5.151 1.00 92.75 100 LEU 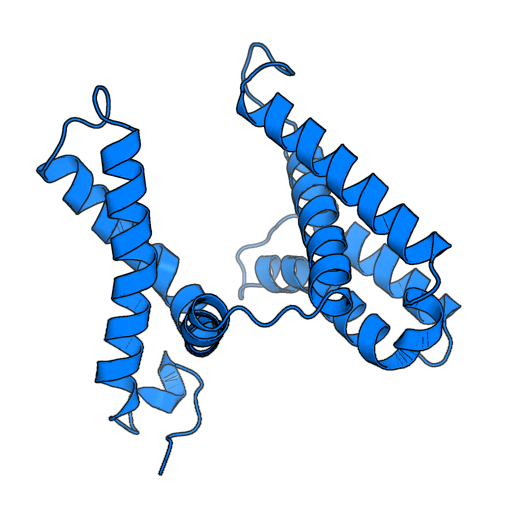A C 1
ATOM 753 O O . LEU A 1 100 ? -7.056 3.084 5.430 1.00 92.75 100 LEU A O 1
ATOM 757 N N . SER A 1 101 ? -6.329 5.030 4.562 1.00 94.00 101 SER A N 1
ATOM 758 C CA . SER A 1 101 ? -7.666 5.530 4.233 1.00 94.00 101 SER A CA 1
ATOM 759 C C . SER A 1 101 ? -8.352 4.668 3.168 1.00 94.00 101 SER A C 1
ATOM 761 O O . SER A 1 101 ? -9.499 4.262 3.369 1.00 94.00 101 SER A O 1
ATOM 763 N N . ALA A 1 102 ? -7.636 4.273 2.110 1.00 91.75 102 ALA A N 1
ATOM 764 C CA . ALA A 1 102 ? -8.144 3.365 1.084 1.00 91.75 102 ALA A CA 1
ATOM 765 C C . ALA A 1 102 ? -8.588 2.022 1.679 1.00 91.75 102 ALA A C 1
ATOM 767 O O . ALA A 1 102 ? -9.689 1.552 1.393 1.00 91.75 102 ALA A O 1
ATOM 768 N N . ASN A 1 103 ? -7.774 1.428 2.558 1.00 89.94 103 ASN A N 1
ATOM 769 C CA . ASN A 1 103 ? -8.104 0.154 3.197 1.00 89.94 103 ASN A CA 1
ATOM 770 C C . ASN A 1 103 ? -9.400 0.234 4.016 1.00 89.94 103 ASN A C 1
ATOM 772 O O . ASN A 1 103 ? -10.234 -0.668 3.925 1.00 89.94 103 ASN A O 1
ATOM 776 N N . VAL A 1 104 ? -9.615 1.312 4.781 1.00 90.62 104 VAL A N 1
ATOM 777 C CA . VAL A 1 104 ? -10.868 1.501 5.535 1.00 90.62 104 VAL A CA 1
ATOM 778 C C . VAL A 1 104 ? -12.071 1.600 4.594 1.00 90.62 104 VAL A C 1
ATOM 780 O O . VAL A 1 104 ? -13.090 0.947 4.833 1.00 90.62 104 VAL A O 1
ATOM 783 N N . LEU A 1 105 ? -11.952 2.374 3.513 1.00 91.25 105 LEU A N 1
ATOM 784 C CA . LEU A 1 105 ? -13.030 2.585 2.543 1.00 91.25 105 LEU A CA 1
ATOM 785 C C . LEU A 1 105 ? -13.385 1.296 1.790 1.00 91.25 105 LEU A C 1
ATOM 787 O O . LEU A 1 105 ? -14.559 0.922 1.734 1.00 91.25 105 LEU A O 1
ATOM 791 N N . ILE A 1 106 ? -12.384 0.567 1.288 1.00 88.31 106 ILE A N 1
ATOM 792 C CA . ILE A 1 106 ? -12.567 -0.707 0.575 1.00 88.31 106 ILE A CA 1
ATOM 793 C C . ILE A 1 106 ? -13.218 -1.747 1.495 1.00 88.31 106 ILE A C 1
ATOM 795 O O . ILE A 1 106 ? -14.222 -2.368 1.133 1.00 88.31 106 ILE A O 1
ATOM 799 N N . LEU A 1 107 ? -12.703 -1.905 2.721 1.00 85.19 107 LEU A N 1
ATOM 800 C CA . LEU A 1 107 ? -13.231 -2.870 3.691 1.00 85.19 107 LEU A CA 1
ATOM 801 C C . LEU A 1 107 ? -14.636 -2.525 4.189 1.00 85.19 107 LEU A C 1
ATOM 803 O O . LEU A 1 107 ? -15.333 -3.414 4.692 1.00 85.19 107 LEU A O 1
ATOM 807 N N . ARG A 1 108 ? -15.053 -1.260 4.069 1.00 84.31 108 ARG A N 1
ATOM 808 C CA . ARG A 1 108 ? -16.408 -0.818 4.396 1.00 84.31 108 ARG A CA 1
ATOM 809 C C . ARG A 1 108 ? -17.376 -1.018 3.238 1.00 84.31 108 ARG A C 1
ATOM 811 O O . ARG A 1 108 ? -18.495 -1.459 3.480 1.00 84.31 108 ARG A O 1
ATOM 818 N N . HIS A 1 109 ? -16.962 -0.701 2.014 1.00 81.88 109 HIS A N 1
ATOM 819 C CA . HIS A 1 109 ? -17.829 -0.797 0.843 1.00 81.88 109 HIS A CA 1
ATOM 820 C C . HIS A 1 109 ? -18.022 -2.250 0.375 1.00 81.88 109 HIS A C 1
ATOM 822 O O . HIS A 1 109 ? -19.062 -2.563 -0.194 1.00 81.88 109 HIS A O 1
ATOM 828 N N . ARG A 1 110 ? -17.060 -3.150 0.657 1.00 74.38 110 ARG A N 1
ATOM 829 C CA . ARG A 1 110 ? -17.115 -4.617 0.441 1.00 74.38 110 ARG A CA 1
ATOM 830 C C . ARG A 1 110 ? -17.746 -5.071 -0.880 1.00 74.38 110 ARG A C 1
ATOM 832 O O . ARG A 1 110 ? -18.317 -6.161 -0.951 1.00 74.38 110 ARG A O 1
ATOM 839 N N . ARG A 1 111 ? -17.644 -4.278 -1.948 1.00 77.88 111 ARG A N 1
ATOM 840 C CA . ARG A 1 111 ? -18.159 -4.694 -3.248 1.00 77.88 111 ARG A CA 1
ATOM 841 C C . ARG A 1 111 ? -17.211 -5.744 -3.812 1.00 77.88 111 ARG A C 1
ATOM 843 O O . ARG A 1 111 ? -16.105 -5.428 -4.237 1.00 77.88 111 ARG A O 1
ATOM 850 N N . ALA A 1 112 ? -17.637 -7.002 -3.761 1.00 72.62 112 ALA A N 1
ATOM 851 C CA . ALA A 1 112 ? -16.862 -8.106 -4.298 1.00 72.62 112 ALA A CA 1
ATOM 852 C C . ALA A 1 112 ? -16.865 -8.022 -5.828 1.00 72.62 112 ALA A C 1
ATOM 854 O O . ALA A 1 112 ? -17.882 -8.274 -6.472 1.00 72.62 112 ALA A O 1
ATOM 855 N N . TRP A 1 113 ? -15.722 -7.656 -6.403 1.00 82.94 113 TRP A N 1
ATOM 856 C CA . TRP A 1 113 ? -15.473 -7.816 -7.827 1.00 82.94 113 TRP A CA 1
ATOM 857 C C . TRP A 1 113 ? -14.742 -9.142 -8.033 1.00 82.94 113 TRP A C 1
ATOM 859 O O . TRP A 1 113 ? -13.629 -9.322 -7.541 1.00 82.94 113 TRP A O 1
ATOM 869 N N . GLN A 1 114 ? -15.395 -10.095 -8.703 1.00 84.44 114 GLN A N 1
ATOM 870 C CA . GLN A 1 114 ? -14.919 -11.481 -8.808 1.00 84.44 114 GLN A CA 1
ATOM 871 C C . GLN A 1 114 ? -13.501 -11.622 -9.393 1.00 84.44 114 GLN A C 1
ATOM 873 O O . GLN A 1 114 ? -12.720 -12.367 -8.804 1.00 84.44 114 GLN A O 1
ATOM 878 N N . PRO A 1 115 ? -13.104 -10.893 -10.459 1.00 84.56 115 PRO A N 1
ATOM 879 C CA . PRO A 1 115 ? -11.731 -10.958 -10.966 1.00 84.56 115 PRO A CA 1
ATOM 880 C C . PRO A 1 115 ? -10.703 -10.517 -9.919 1.00 84.56 115 PRO A C 1
ATOM 882 O O . PRO A 1 115 ? -9.672 -11.157 -9.735 1.00 84.56 115 PRO A O 1
ATOM 885 N N . LEU A 1 116 ? -11.019 -9.458 -9.170 1.00 81.69 116 LEU A N 1
ATOM 886 C CA . LEU A 1 116 ? -10.152 -8.947 -8.110 1.00 81.69 116 LEU A CA 1
ATOM 887 C C . LEU A 1 116 ? -10.077 -9.904 -6.919 1.00 81.69 116 LEU A C 1
ATOM 889 O O . LEU A 1 116 ? -9.020 -10.050 -6.315 1.00 81.69 116 LEU A O 1
ATOM 893 N N . ALA A 1 117 ? -11.183 -10.579 -6.597 1.00 83.62 117 ALA A N 1
ATOM 894 C CA . ALA A 1 117 ? -11.209 -11.617 -5.572 1.00 83.62 117 ALA A CA 1
ATOM 895 C C . ALA A 1 117 ? -10.353 -12.830 -5.973 1.00 83.62 117 ALA A C 1
ATOM 897 O O . ALA A 1 117 ? -9.651 -13.379 -5.126 1.00 83.62 117 ALA A O 1
ATOM 898 N N . LEU A 1 118 ? -10.364 -13.204 -7.259 1.00 85.56 118 LEU A N 1
ATOM 899 C CA . LEU A 1 118 ? -9.523 -14.272 -7.796 1.00 85.56 118 LEU A CA 1
ATOM 900 C C . LEU A 1 118 ? -8.039 -13.917 -7.665 1.00 85.56 118 LEU A C 1
ATOM 902 O O . LEU A 1 118 ? -7.290 -14.686 -7.071 1.00 85.56 118 LEU A O 1
ATOM 906 N N . ILE A 1 119 ? -7.628 -12.732 -8.129 1.00 85.25 119 ILE A N 1
ATOM 907 C CA . ILE A 1 119 ? -6.240 -12.251 -7.991 1.00 85.25 119 ILE A CA 1
ATOM 908 C C . ILE A 1 119 ? -5.854 -12.124 -6.509 1.00 85.25 119 ILE A C 1
ATOM 910 O O . ILE A 1 119 ? -4.748 -12.490 -6.117 1.00 85.25 119 ILE A O 1
ATOM 914 N N . GLY A 1 120 ? -6.784 -11.673 -5.662 1.00 81.81 120 GLY A N 1
ATOM 915 C CA . GLY A 1 120 ? -6.600 -11.567 -4.215 1.00 81.81 120 GLY A CA 1
ATOM 916 C C . GLY A 1 120 ? -6.252 -12.897 -3.536 1.00 81.81 120 GLY A C 1
ATOM 917 O O . GLY A 1 120 ? -5.495 -12.896 -2.567 1.00 81.81 120 GLY A O 1
ATOM 918 N N . GLY A 1 121 ? -6.712 -14.033 -4.072 1.00 83.62 121 GLY A N 1
ATOM 919 C CA . GLY A 1 121 ? -6.311 -15.369 -3.608 1.00 83.62 121 GLY A CA 1
ATOM 920 C C . GLY A 1 121 ? -4.816 -15.672 -3.793 1.00 83.62 121 GLY A C 1
ATOM 921 O O . GLY A 1 121 ? -4.261 -16.500 -3.073 1.00 83.62 121 GLY A O 1
ATOM 922 N N . PHE A 1 122 ? -4.149 -14.959 -4.704 1.00 86.06 122 PHE A N 1
ATOM 923 C CA . PHE A 1 122 ? -2.715 -15.064 -4.988 1.00 86.06 122 PHE A CA 1
ATOM 924 C C . PHE A 1 122 ? -1.894 -13.926 -4.361 1.00 86.06 122 PHE A C 1
ATOM 926 O O . PHE A 1 122 ? -0.685 -13.855 -4.575 1.00 86.06 122 PHE A O 1
ATOM 933 N N . ALA A 1 123 ? -2.512 -13.031 -3.577 1.00 84.81 123 ALA A N 1
ATOM 934 C CA . ALA A 1 123 ? -1.875 -11.800 -3.096 1.00 84.81 123 ALA A CA 1
ATOM 935 C C . ALA A 1 123 ? -0.561 -12.036 -2.331 1.00 84.81 123 ALA A C 1
ATOM 937 O O . ALA A 1 123 ? 0.373 -11.249 -2.472 1.00 84.81 123 ALA A O 1
ATOM 938 N N . PHE A 1 124 ? -0.465 -13.123 -1.557 1.00 81.94 124 PHE A N 1
ATOM 939 C CA . PHE A 1 124 ? 0.763 -13.467 -0.834 1.00 81.94 124 PHE A CA 1
ATOM 940 C C . PHE A 1 124 ? 1.913 -13.832 -1.784 1.00 81.94 124 PHE A C 1
ATOM 942 O O . PHE A 1 124 ? 3.014 -13.301 -1.659 1.00 81.94 124 PHE A O 1
ATOM 949 N N . THR A 1 125 ? 1.652 -14.688 -2.773 1.00 85.00 125 THR A N 1
ATOM 950 C CA . THR A 1 125 ? 2.661 -15.089 -3.762 1.00 85.00 125 THR A CA 1
ATOM 951 C C . THR A 1 125 ? 3.053 -13.920 -4.652 1.00 85.00 125 THR A C 1
ATOM 953 O O . THR A 1 125 ? 4.236 -13.734 -4.927 1.00 85.00 125 THR A O 1
ATOM 956 N N . ILE A 1 126 ? 2.081 -13.092 -5.051 1.00 86.88 126 ILE A N 1
ATOM 957 C CA . ILE A 1 126 ? 2.352 -11.842 -5.763 1.00 86.88 126 ILE A CA 1
ATOM 958 C C . ILE A 1 126 ? 3.288 -10.981 -4.915 1.00 86.88 126 ILE A C 1
ATOM 960 O O . ILE A 1 126 ? 4.356 -10.631 -5.389 1.00 86.88 126 ILE A O 1
ATOM 964 N N . TYR A 1 127 ? 2.980 -10.716 -3.646 1.00 84.06 127 TYR A N 1
ATOM 965 C CA . TYR A 1 127 ? 3.857 -9.926 -2.776 1.00 84.06 127 TYR A CA 1
ATOM 966 C C . TYR A 1 127 ? 5.297 -10.469 -2.702 1.00 84.06 127 TYR A C 1
ATOM 968 O O . TYR A 1 127 ? 6.249 -9.692 -2.751 1.00 84.06 127 TYR A O 1
ATOM 976 N N . LEU A 1 128 ? 5.465 -11.793 -2.630 1.00 83.38 128 LEU A N 1
ATOM 977 C CA . LEU A 1 128 ? 6.777 -12.425 -2.479 1.00 83.38 128 LEU A CA 1
ATOM 978 C C . LEU A 1 128 ? 7.600 -12.420 -3.779 1.00 83.38 128 LEU A C 1
ATOM 980 O O . LEU A 1 128 ? 8.801 -12.153 -3.748 1.00 83.38 128 LEU A O 1
ATOM 984 N N . PHE A 1 129 ? 6.968 -12.693 -4.924 1.00 86.81 129 PHE A N 1
ATOM 985 C CA . PHE A 1 129 ? 7.666 -12.876 -6.204 1.00 86.81 129 PHE A CA 1
ATOM 986 C C . PHE A 1 129 ? 7.540 -11.703 -7.179 1.00 86.81 129 PHE A C 1
ATOM 988 O O . PHE A 1 129 ? 8.232 -11.684 -8.201 1.00 86.81 129 PHE A O 1
ATOM 995 N N . HIS A 1 130 ? 6.696 -10.713 -6.894 1.00 88.31 130 HIS A N 1
ATOM 996 C CA . HIS A 1 130 ? 6.496 -9.556 -7.764 1.00 88.31 130 HIS A CA 1
ATOM 997 C C . HIS A 1 130 ? 7.793 -8.786 -8.061 1.00 88.31 130 HIS A C 1
ATOM 999 O O . HIS A 1 130 ? 8.011 -8.501 -9.235 1.00 88.31 130 HIS A O 1
ATOM 1005 N N . PRO A 1 131 ? 8.713 -8.525 -7.103 1.00 86.44 131 PRO A N 1
ATOM 1006 C CA . PRO A 1 131 ? 9.965 -7.825 -7.414 1.00 86.44 131 PRO A CA 1
ATOM 1007 C C . PRO A 1 131 ? 10.821 -8.552 -8.463 1.00 86.44 131 PRO A C 1
ATOM 1009 O O . PRO A 1 131 ? 11.355 -7.926 -9.379 1.00 86.44 131 PRO A O 1
ATOM 1012 N N . PHE A 1 132 ? 10.901 -9.884 -8.378 1.00 89.00 132 PHE A N 1
ATOM 1013 C CA . PHE A 1 132 ? 11.604 -10.705 -9.368 1.00 89.00 132 PHE A CA 1
ATOM 1014 C C . PHE A 1 132 ? 10.884 -10.694 -10.719 1.00 89.00 132 PHE A C 1
ATOM 1016 O O . PHE A 1 132 ? 11.513 -10.555 -11.767 1.00 89.00 132 PHE A O 1
ATOM 1023 N N . SER A 1 133 ? 9.556 -10.798 -10.687 1.00 89.69 133 SER A N 1
ATOM 1024 C CA . SER A 1 133 ? 8.713 -10.855 -11.882 1.00 89.69 133 SER A CA 1
ATOM 1025 C C . SER A 1 133 ? 8.728 -9.537 -12.656 1.00 89.69 133 SER A C 1
ATOM 1027 O O . SER A 1 133 ? 8.853 -9.547 -13.876 1.00 89.69 133 SER A O 1
ATOM 1029 N N . VAL A 1 134 ? 8.701 -8.397 -11.962 1.00 90.00 134 VAL A N 1
ATOM 1030 C CA . VAL A 1 134 ? 8.881 -7.073 -12.575 1.00 90.00 134 VAL A CA 1
ATOM 1031 C C . VAL A 1 134 ? 10.271 -6.944 -13.184 1.00 90.00 134 VAL A C 1
ATOM 1033 O O . VAL A 1 134 ? 10.382 -6.468 -14.304 1.00 90.00 134 VAL A O 1
ATOM 1036 N N . GLY A 1 135 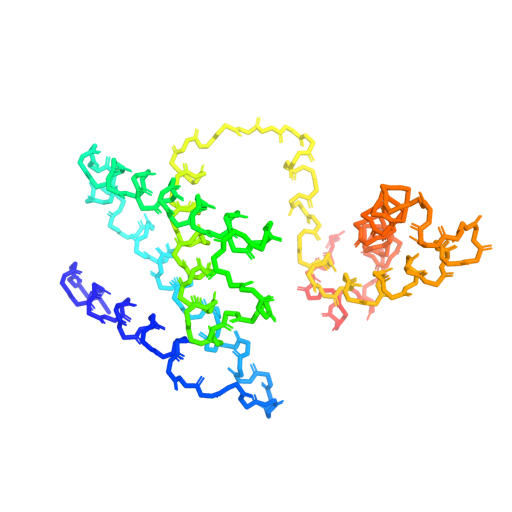? 11.326 -7.427 -12.518 1.00 88.56 135 GLY A N 1
ATOM 1037 C CA . GLY A 1 135 ? 12.675 -7.426 -13.094 1.00 88.56 135 GLY A CA 1
ATOM 1038 C C . GLY A 1 135 ? 12.769 -8.193 -14.421 1.00 88.56 135 GLY A C 1
ATOM 1039 O O . GLY A 1 135 ? 13.439 -7.745 -15.353 1.00 88.56 135 GLY A O 1
ATOM 1040 N N . ILE A 1 136 ? 12.060 -9.321 -14.532 1.00 89.88 136 ILE A N 1
ATOM 1041 C CA . ILE A 1 136 ? 11.924 -10.076 -15.788 1.00 89.88 136 ILE A CA 1
ATOM 1042 C C . ILE A 1 136 ? 11.107 -9.275 -16.809 1.00 89.88 136 ILE A C 1
ATOM 1044 O O . ILE A 1 136 ? 11.528 -9.155 -17.958 1.00 89.88 136 ILE A O 1
ATOM 1048 N N . GLY A 1 137 ? 9.984 -8.687 -16.387 1.00 88.25 137 GLY A N 1
ATOM 1049 C CA . GLY A 1 137 ? 9.122 -7.853 -17.226 1.00 88.25 137 GLY A CA 1
ATOM 1050 C C . GLY A 1 137 ? 9.863 -6.671 -17.846 1.00 88.25 137 GLY A C 1
ATOM 1051 O O . GLY A 1 137 ? 9.779 -6.478 -19.052 1.00 88.25 137 GLY A O 1
ATOM 1052 N N . THR A 1 138 ? 10.669 -5.952 -17.064 1.00 87.94 138 THR A N 1
ATOM 1053 C CA . THR A 1 138 ? 11.474 -4.817 -17.540 1.00 87.94 138 THR A CA 1
ATOM 1054 C C . THR A 1 138 ? 12.488 -5.248 -18.597 1.00 87.94 138 THR A C 1
ATOM 1056 O O . THR A 1 138 ? 12.640 -4.585 -19.618 1.00 87.94 138 THR A O 1
ATOM 1059 N N . ARG A 1 139 ? 13.174 -6.382 -18.392 1.00 88.31 139 ARG A N 1
ATOM 1060 C CA . ARG A 1 139 ? 14.132 -6.911 -19.380 1.00 88.31 139 ARG A CA 1
ATOM 1061 C C . ARG A 1 139 ? 13.440 -7.349 -20.666 1.00 88.31 139 ARG A C 1
ATOM 1063 O O . ARG A 1 139 ? 13.956 -7.092 -21.747 1.00 88.31 139 ARG A O 1
ATOM 1070 N N . LEU A 1 140 ? 12.279 -7.991 -20.545 1.00 88.31 140 LEU A N 1
ATOM 1071 C CA . LEU A 1 140 ? 11.478 -8.407 -21.691 1.00 88.31 140 LEU A CA 1
ATOM 1072 C C . LEU A 1 140 ? 10.949 -7.195 -22.468 1.00 88.31 140 LEU A C 1
ATOM 1074 O O . LEU A 1 140 ? 11.075 -7.150 -23.686 1.00 88.31 140 LEU A O 1
ATOM 1078 N N . ALA A 1 141 ? 10.408 -6.197 -21.771 1.00 88.56 141 ALA A N 1
ATOM 1079 C CA . ALA A 1 141 ? 9.908 -4.973 -22.379 1.00 88.56 141 ALA A CA 1
ATOM 1080 C C . ALA A 1 141 ? 11.022 -4.213 -23.111 1.00 88.56 141 ALA A C 1
ATOM 1082 O O . ALA A 1 141 ? 10.825 -3.823 -24.257 1.00 88.56 141 ALA A O 1
ATOM 1083 N N . ALA A 1 142 ? 12.204 -4.087 -22.500 1.00 86.75 142 ALA A N 1
ATOM 1084 C CA . ALA A 1 142 ? 13.366 -3.449 -23.118 1.00 86.75 142 ALA A CA 1
ATOM 1085 C C . ALA A 1 142 ? 13.901 -4.201 -24.352 1.00 86.75 142 ALA A C 1
ATOM 1087 O O . ALA A 1 142 ? 14.486 -3.584 -25.236 1.00 86.75 142 ALA A O 1
ATOM 1088 N N . ALA A 1 143 ? 13.715 -5.523 -24.425 1.00 87.62 143 ALA A N 1
ATOM 1089 C CA . ALA A 1 143 ? 14.104 -6.319 -25.590 1.00 87.62 143 ALA A CA 1
ATOM 1090 C C . ALA A 1 143 ? 13.106 -6.207 -26.757 1.00 87.62 143 ALA A C 1
ATOM 1092 O O . ALA A 1 143 ? 13.483 -6.428 -27.905 1.00 87.62 143 ALA A O 1
ATOM 1093 N N . LEU A 1 144 ? 11.839 -5.898 -26.466 1.00 83.81 144 LEU A N 1
ATOM 1094 C CA . LEU A 1 144 ? 10.764 -5.840 -27.460 1.00 83.81 144 LEU A CA 1
ATOM 1095 C C . LEU A 1 144 ? 10.488 -4.421 -27.959 1.00 83.81 144 LEU A C 1
ATOM 1097 O O . LEU A 1 144 ? 10.044 -4.254 -29.093 1.00 83.81 144 LEU A O 1
ATOM 1101 N N . VAL A 1 145 ? 10.696 -3.408 -27.115 1.00 84.31 145 VAL A N 1
ATOM 1102 C CA . VAL A 1 145 ? 10.293 -2.034 -27.406 1.00 84.31 145 VAL A CA 1
ATOM 1103 C C . VAL A 1 145 ? 11.288 -1.036 -26.822 1.00 84.31 145 VAL A C 1
ATOM 1105 O O . VAL A 1 145 ? 11.746 -1.185 -25.689 1.00 84.31 145 VAL A O 1
ATOM 1108 N N . ASP A 1 146 ? 11.574 0.030 -27.572 1.00 79.94 146 ASP A N 1
ATOM 1109 C CA . ASP A 1 146 ? 12.326 1.164 -27.042 1.00 79.94 146 ASP A CA 1
ATOM 1110 C C . ASP A 1 146 ? 11.488 1.916 -25.991 1.00 79.94 146 ASP A C 1
ATOM 1112 O O . ASP A 1 146 ? 10.420 2.480 -26.275 1.00 79.94 146 ASP A O 1
ATOM 1116 N N . VAL A 1 147 ? 11.991 1.905 -24.756 1.00 74.81 147 VAL A N 1
ATOM 1117 C CA . VAL A 1 147 ? 11.344 2.447 -23.553 1.00 74.81 147 VAL A CA 1
ATOM 1118 C C . VAL A 1 147 ? 11.052 3.942 -23.697 1.00 74.81 147 VAL A C 1
ATOM 1120 O O . VAL A 1 147 ? 10.067 4.437 -23.142 1.00 74.81 147 VAL A O 1
ATOM 1123 N N . ALA A 1 148 ? 11.875 4.668 -24.460 1.00 71.06 148 ALA A N 1
ATOM 1124 C CA . ALA A 1 148 ? 11.730 6.109 -24.631 1.00 71.06 148 ALA A CA 1
ATOM 1125 C C . ALA A 1 148 ? 10.447 6.485 -25.388 1.00 71.06 148 ALA A C 1
ATOM 1127 O O . ALA A 1 148 ? 9.785 7.457 -25.022 1.00 71.06 148 ALA A O 1
ATOM 1128 N N . GLN A 1 149 ? 10.077 5.702 -26.405 1.00 73.56 149 GLN A N 1
ATOM 1129 C CA . GLN A 1 149 ? 8.950 6.007 -27.288 1.00 73.56 149 GLN A CA 1
ATOM 1130 C C . GLN A 1 149 ? 7.632 5.362 -26.837 1.00 73.56 149 GLN A C 1
ATOM 1132 O O . GLN A 1 149 ? 6.568 5.927 -27.077 1.00 73.56 149 GLN A O 1
ATOM 1137 N N . HIS A 1 150 ? 7.674 4.222 -26.138 1.00 82.00 150 HIS A N 1
ATOM 1138 C CA . HIS A 1 150 ? 6.475 3.419 -25.854 1.00 82.00 150 HIS A CA 1
ATOM 1139 C C . HIS A 1 150 ? 6.319 3.083 -24.366 1.00 82.00 150 HIS A C 1
ATOM 1141 O O . HIS A 1 150 ? 6.180 1.923 -23.966 1.00 82.00 150 HIS A O 1
ATOM 1147 N N . ARG A 1 151 ? 6.291 4.120 -23.524 1.00 82.25 151 ARG A N 1
ATOM 1148 C CA . ARG A 1 151 ? 6.154 3.979 -22.062 1.00 82.25 151 ARG A CA 1
ATOM 1149 C C . ARG A 1 151 ? 4.912 3.183 -21.635 1.00 82.25 151 ARG A C 1
ATOM 1151 O O . ARG A 1 151 ? 4.992 2.418 -20.679 1.00 82.25 151 ARG A O 1
ATOM 1158 N N . GLY A 1 152 ? 3.792 3.334 -22.351 1.00 86.88 152 GLY A N 1
ATOM 1159 C CA . GLY A 1 152 ? 2.554 2.591 -22.076 1.00 86.88 152 GLY A CA 1
ATOM 1160 C C . GLY A 1 152 ? 2.724 1.082 -22.263 1.00 86.88 152 GLY A C 1
ATOM 1161 O O . GLY A 1 152 ? 2.442 0.313 -21.353 1.00 86.88 152 GLY A O 1
ATOM 1162 N N . VAL A 1 153 ? 3.315 0.668 -23.386 1.00 86.12 153 VAL A N 1
ATOM 1163 C CA . VAL A 1 153 ? 3.565 -0.753 -23.679 1.00 86.12 153 VAL A CA 1
ATOM 1164 C C . VAL A 1 153 ? 4.545 -1.358 -22.672 1.00 86.12 153 VAL A C 1
ATOM 1166 O O . VAL A 1 153 ? 4.347 -2.478 -22.206 1.00 86.12 153 VAL A O 1
ATOM 1169 N N . HIS A 1 154 ? 5.574 -0.603 -22.274 1.00 86.00 154 HIS A N 1
ATOM 1170 C CA . HIS A 1 154 ? 6.495 -1.036 -21.224 1.00 86.00 154 HIS A CA 1
ATOM 1171 C C . HIS A 1 154 ? 5.770 -1.266 -19.887 1.00 86.00 154 HIS A C 1
ATOM 1173 O O . HIS A 1 154 ? 6.000 -2.275 -19.219 1.00 86.00 154 HIS A O 1
ATOM 1179 N N . PHE A 1 155 ? 4.871 -0.356 -19.500 1.00 87.69 155 PHE A N 1
ATOM 1180 C CA . PHE A 1 155 ? 4.053 -0.505 -18.298 1.00 87.69 155 PHE A CA 1
ATOM 1181 C C . PHE A 1 155 ? 3.134 -1.731 -18.369 1.00 87.69 155 PHE A C 1
ATOM 1183 O O . PHE A 1 155 ? 3.102 -2.510 -17.416 1.00 87.69 155 PHE A O 1
ATOM 1190 N N . ASP A 1 156 ? 2.458 -1.947 -19.497 1.00 90.94 156 ASP A N 1
ATOM 1191 C CA . ASP A 1 156 ? 1.542 -3.075 -19.681 1.00 90.94 156 ASP A CA 1
ATOM 1192 C C . ASP A 1 156 ? 2.275 -4.420 -19.595 1.00 90.94 156 ASP A C 1
ATOM 1194 O O . ASP A 1 156 ? 1.835 -5.322 -18.879 1.00 90.94 156 ASP A O 1
ATOM 1198 N N . ILE A 1 157 ? 3.442 -4.546 -20.242 1.00 89.94 157 ILE A N 1
ATOM 1199 C CA . ILE A 1 157 ? 4.276 -5.756 -20.162 1.00 89.94 157 ILE A CA 1
ATOM 1200 C C . ILE A 1 157 ? 4.711 -6.004 -18.714 1.00 89.94 157 ILE A C 1
ATOM 1202 O O . ILE A 1 157 ? 4.553 -7.113 -18.200 1.00 89.94 157 ILE A O 1
ATOM 1206 N N . CYS A 1 158 ? 5.219 -4.979 -18.027 1.00 89.31 158 CYS A N 1
ATOM 1207 C CA . CYS A 1 158 ? 5.634 -5.101 -16.631 1.00 89.31 158 CYS A CA 1
ATOM 1208 C C . CYS A 1 158 ? 4.468 -5.456 -15.700 1.00 89.31 158 CYS A C 1
ATOM 1210 O O . CYS A 1 158 ? 4.656 -6.248 -14.776 1.00 89.31 158 CYS A O 1
ATOM 1212 N N . MET A 1 159 ? 3.267 -4.922 -15.939 1.00 89.50 159 MET A N 1
ATOM 1213 C CA . MET A 1 159 ? 2.070 -5.255 -15.168 1.00 89.50 159 MET A CA 1
ATOM 1214 C C . MET A 1 159 ? 1.670 -6.718 -15.380 1.00 89.50 159 MET A C 1
ATOM 1216 O O . MET A 1 159 ? 1.480 -7.455 -14.409 1.00 89.50 159 MET A O 1
ATOM 1220 N N . VAL A 1 160 ? 1.582 -7.152 -16.640 1.00 92.44 160 VAL A N 1
ATOM 1221 C CA . VAL A 1 160 ? 1.176 -8.515 -16.999 1.00 92.44 160 VAL A CA 1
ATOM 1222 C C . VAL A 1 160 ? 2.178 -9.532 -16.470 1.00 92.44 160 VAL A C 1
ATOM 1224 O O . VAL A 1 160 ? 1.776 -10.491 -15.816 1.00 92.44 160 VAL A O 1
ATOM 1227 N N . VAL A 1 161 ? 3.479 -9.324 -16.680 1.00 92.00 161 VAL A N 1
ATOM 1228 C CA . VAL A 1 161 ? 4.515 -10.242 -16.181 1.00 92.00 161 VAL A CA 1
ATOM 1229 C C . VAL A 1 161 ? 4.601 -10.180 -14.655 1.00 92.00 161 VAL A C 1
ATOM 1231 O O . VAL A 1 161 ? 4.674 -11.217 -13.997 1.00 92.00 161 VAL A O 1
ATOM 1234 N N . GLY A 1 162 ? 4.530 -8.980 -14.077 1.00 89.38 162 GLY A N 1
ATOM 1235 C CA . GLY A 1 162 ? 4.629 -8.752 -12.638 1.00 89.38 162 GLY A CA 1
ATOM 1236 C C . GLY A 1 162 ? 3.520 -9.415 -11.820 1.00 89.38 162 GLY A C 1
ATOM 1237 O O . GLY A 1 162 ? 3.764 -9.764 -10.666 1.00 89.38 162 GLY A O 1
ATOM 1238 N N . ILE A 1 163 ? 2.324 -9.596 -12.389 1.00 90.50 163 ILE A N 1
ATOM 1239 C CA . ILE A 1 163 ? 1.181 -10.258 -11.734 1.00 90.50 163 ILE A CA 1
ATOM 1240 C C . ILE A 1 163 ? 1.015 -11.699 -12.229 1.00 90.50 163 ILE A C 1
ATOM 1242 O O . ILE A 1 163 ? 0.789 -12.608 -11.431 1.00 90.50 163 ILE A O 1
ATOM 1246 N N . GLY A 1 164 ? 1.148 -11.927 -13.535 1.00 90.88 164 GLY A N 1
ATOM 1247 C CA . GLY A 1 164 ? 0.925 -13.226 -14.164 1.00 90.88 164 GLY A CA 1
ATOM 1248 C C . GLY A 1 164 ? 1.961 -14.270 -13.766 1.00 90.88 164 GLY A C 1
ATOM 1249 O O . GLY A 1 164 ? 1.594 -15.412 -13.494 1.00 90.88 164 GLY A O 1
ATOM 1250 N N . LEU A 1 165 ? 3.240 -13.891 -13.661 1.00 89.88 165 LEU A N 1
ATOM 1251 C CA . LEU A 1 165 ? 4.303 -14.839 -13.329 1.00 89.88 165 LEU A CA 1
ATOM 1252 C C . LEU A 1 165 ? 4.186 -15.377 -11.888 1.00 89.88 165 LEU A C 1
ATOM 1254 O O . LEU A 1 165 ? 4.241 -16.597 -11.727 1.00 89.88 165 LEU A O 1
ATOM 1258 N N . PRO A 1 166 ? 3.933 -14.559 -10.843 1.00 88.38 166 PRO A N 1
ATOM 1259 C CA . PRO A 1 166 ? 3.658 -15.082 -9.504 1.00 88.38 166 PRO A CA 1
ATOM 1260 C C . PRO A 1 166 ? 2.424 -15.990 -9.435 1.00 88.38 166 PRO A C 1
ATOM 1262 O O . PRO A 1 166 ? 2.450 -16.999 -8.732 1.00 88.38 166 PRO A O 1
ATOM 1265 N N . ILE A 1 167 ? 1.353 -15.664 -10.170 1.00 88.12 167 ILE A N 1
ATOM 1266 C CA . ILE A 1 167 ? 0.149 -16.508 -10.234 1.00 88.12 167 ILE A CA 1
ATOM 1267 C C . ILE A 1 167 ? 0.494 -17.860 -10.865 1.00 88.12 167 ILE A C 1
ATOM 1269 O O . ILE A 1 167 ? 0.177 -18.902 -10.289 1.00 88.12 167 ILE A O 1
ATOM 1273 N N . ALA A 1 168 ? 1.206 -17.857 -11.996 1.00 88.31 168 ALA A N 1
ATOM 1274 C CA . ALA A 1 168 ? 1.660 -19.076 -12.657 1.00 88.31 168 ALA A CA 1
ATOM 1275 C C . ALA A 1 168 ? 2.546 -19.923 -11.726 1.00 88.31 168 ALA A C 1
ATOM 1277 O O . ALA A 1 168 ? 2.309 -21.122 -11.565 1.00 88.31 168 ALA A O 1
ATOM 1278 N N . LEU A 1 169 ? 3.498 -19.296 -11.028 1.00 85.62 169 LEU A N 1
ATOM 1279 C CA . LEU A 1 169 ? 4.347 -19.964 -10.040 1.00 85.62 169 LEU A CA 1
ATOM 1280 C C . LEU A 1 169 ? 3.527 -20.613 -8.923 1.00 85.62 169 LEU A C 1
ATOM 1282 O O . LEU A 1 169 ? 3.780 -21.770 -8.600 1.00 85.62 169 LEU A O 1
ATOM 1286 N N . GLN A 1 170 ? 2.520 -19.928 -8.370 1.00 84.31 170 GLN A N 1
ATOM 1287 C CA . GLN A 1 170 ? 1.638 -20.531 -7.366 1.00 84.31 170 GLN A CA 1
ATOM 1288 C C . GLN A 1 170 ? 0.880 -21.735 -7.929 1.00 84.31 170 GLN A C 1
ATOM 1290 O O . GLN A 1 170 ? 0.767 -22.747 -7.245 1.00 84.31 170 GLN A O 1
ATOM 1295 N N . THR A 1 171 ? 0.359 -21.647 -9.156 1.00 83.56 171 THR A N 1
ATOM 1296 C CA . THR A 1 171 ? -0.401 -22.755 -9.758 1.00 83.56 171 THR A CA 1
ATOM 1297 C C . THR A 1 171 ? 0.465 -23.980 -10.043 1.00 83.56 171 THR A C 1
ATOM 1299 O O . THR A 1 171 ? 0.000 -25.101 -9.867 1.00 83.56 171 THR A O 1
ATOM 1302 N N . VAL A 1 172 ? 1.734 -23.784 -10.416 1.00 82.81 172 VAL A N 1
ATOM 1303 C CA . VAL A 1 172 ? 2.669 -24.878 -10.711 1.00 82.81 172 VAL A CA 1
ATOM 1304 C C . VAL A 1 172 ? 3.278 -25.448 -9.428 1.00 82.81 172 VAL A C 1
ATOM 1306 O O . VAL A 1 172 ? 3.263 -26.657 -9.225 1.00 82.81 172 VAL A O 1
ATOM 1309 N N . LEU A 1 173 ? 3.794 -24.597 -8.535 1.00 77.25 173 LEU A N 1
ATOM 1310 C CA . LEU A 1 173 ? 4.488 -25.017 -7.309 1.00 77.25 173 LEU A CA 1
ATOM 1311 C C . LEU A 1 173 ? 3.533 -25.386 -6.169 1.00 77.25 173 LEU A C 1
ATOM 1313 O O . LEU A 1 173 ? 3.900 -26.174 -5.299 1.00 77.25 173 LEU A O 1
ATOM 1317 N N . GLY A 1 174 ? 2.307 -24.857 -6.173 1.00 66.06 174 GLY A N 1
ATOM 1318 C CA . GLY A 1 174 ? 1.285 -25.145 -5.164 1.00 66.06 174 GLY A CA 1
ATOM 1319 C C . GLY A 1 174 ? 0.846 -26.610 -5.132 1.00 66.06 174 GLY A C 1
ATOM 1320 O O . GLY A 1 174 ? 0.384 -27.074 -4.092 1.00 66.06 174 GLY A O 1
ATOM 1321 N N . GLY A 1 175 ? 1.054 -27.354 -6.225 1.00 64.75 175 GLY A N 1
ATOM 1322 C CA . GLY A 1 175 ? 0.835 -28.802 -6.282 1.00 64.75 175 GLY A CA 1
ATOM 1323 C C . GLY A 1 175 ? 1.918 -29.639 -5.586 1.00 64.75 175 GLY A C 1
ATOM 1324 O O . GLY A 1 175 ? 1.710 -30.824 -5.341 1.00 64.75 175 GLY A O 1
ATOM 1325 N N . TYR A 1 176 ? 3.068 -29.054 -5.227 1.00 64.25 176 TYR A N 1
ATOM 1326 C CA . TYR A 1 176 ? 4.200 -29.786 -4.654 1.00 64.25 176 TYR A CA 1
ATOM 1327 C C . TYR A 1 176 ? 4.390 -29.452 -3.164 1.00 64.25 176 TYR A C 1
ATOM 1329 O O . TYR A 1 176 ? 4.865 -28.373 -2.805 1.00 64.25 176 TYR A O 1
ATOM 1337 N N . ARG A 1 177 ? 4.097 -30.423 -2.278 1.00 54.31 177 ARG A N 1
ATOM 1338 C CA . ARG A 1 177 ? 4.205 -30.307 -0.797 1.00 54.31 177 ARG A CA 1
ATOM 1339 C C . ARG A 1 177 ? 5.549 -29.769 -0.287 1.00 54.31 177 ARG A C 1
ATOM 1341 O O . ARG A 1 177 ? 5.600 -29.164 0.779 1.00 54.31 177 ARG A O 1
ATOM 1348 N N . TRP A 1 178 ? 6.629 -30.011 -1.026 1.00 54.06 178 TRP A N 1
ATOM 1349 C CA . TRP A 1 178 ? 7.992 -29.631 -0.644 1.00 54.06 178 TRP A CA 1
ATOM 1350 C C . TRP A 1 178 ? 8.298 -28.153 -0.920 1.00 54.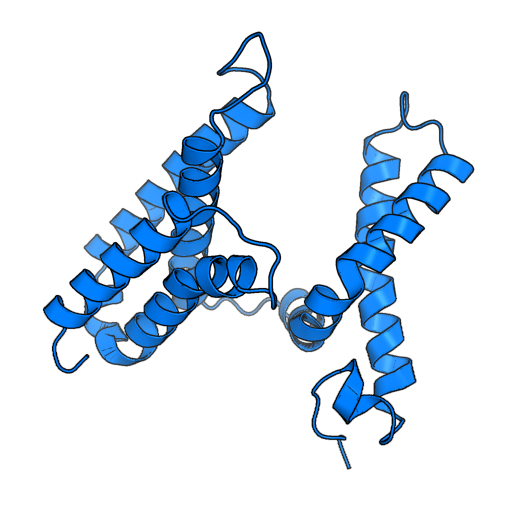06 178 TRP A C 1
ATOM 1352 O O . TRP A 1 178 ? 9.132 -27.567 -0.238 1.00 54.06 178 TRP A O 1
ATOM 1362 N N . PHE A 1 179 ? 7.587 -27.531 -1.865 1.00 58.78 179 PHE A N 1
ATOM 1363 C CA . PHE A 1 179 ? 7.739 -26.114 -2.207 1.00 58.78 179 PHE A CA 1
ATOM 1364 C C . PHE A 1 179 ? 6.639 -25.242 -1.587 1.00 58.78 179 PHE A C 1
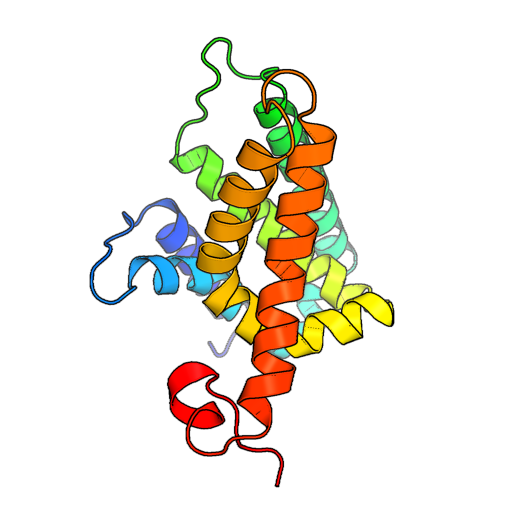ATOM 1366 O O . PHE A 1 179 ? 6.868 -24.064 -1.312 1.00 58.78 179 PHE A O 1
ATOM 1373 N N . SER A 1 180 ? 5.469 -25.814 -1.284 1.00 57.44 180 SER A N 1
ATOM 1374 C CA . SER A 1 180 ? 4.330 -25.064 -0.740 1.00 57.44 180 SER A CA 1
ATOM 1375 C C . SER A 1 180 ? 4.588 -24.466 0.649 1.00 57.44 180 SER A C 1
ATOM 1377 O O . SER A 1 180 ? 4.129 -23.362 0.935 1.00 57.44 180 SER A O 1
ATOM 1379 N N . LEU A 1 181 ? 5.346 -25.156 1.509 1.00 60.78 181 LEU A N 1
ATOM 1380 C CA . LEU A 1 181 ? 5.596 -24.706 2.882 1.00 60.78 181 LEU A CA 1
ATOM 1381 C C . LEU A 1 181 ? 6.737 -23.672 3.000 1.00 60.78 181 LEU A C 1
ATOM 1383 O O . LEU A 1 181 ? 6.492 -22.615 3.580 1.00 60.78 181 LEU A O 1
ATOM 1387 N N . PRO A 1 182 ? 7.958 -23.914 2.472 1.00 63.03 182 PRO A N 1
ATOM 1388 C CA . PRO A 1 182 ? 9.078 -22.992 2.672 1.00 63.03 182 PRO A CA 1
ATOM 1389 C C . PRO A 1 182 ? 9.054 -21.776 1.734 1.00 63.03 182 PRO A C 1
ATOM 1391 O O . PRO A 1 182 ? 9.492 -20.705 2.140 1.00 63.03 182 PRO A O 1
ATOM 1394 N N . PHE A 1 183 ? 8.540 -21.911 0.503 1.00 60.25 183 PHE A N 1
ATOM 1395 C CA . PHE A 1 183 ? 8.535 -20.820 -0.485 1.00 60.25 183 PHE A CA 1
ATOM 1396 C C . PHE A 1 183 ? 7.216 -20.049 -0.537 1.00 60.25 183 PHE A C 1
ATOM 1398 O O . PHE A 1 183 ? 7.224 -18.837 -0.731 1.00 60.25 183 PHE A O 1
ATOM 1405 N N . LEU A 1 184 ? 6.084 -20.739 -0.379 1.00 57.41 184 LEU A N 1
ATOM 1406 C CA . LEU A 1 184 ? 4.759 -20.124 -0.489 1.00 57.41 184 LEU A CA 1
ATOM 1407 C C . LEU A 1 184 ? 4.101 -19.879 0.875 1.00 57.41 184 LEU A C 1
ATOM 1409 O O . LEU A 1 184 ? 3.097 -19.180 0.931 1.00 57.41 184 LEU A O 1
ATOM 1413 N N . GLY A 1 185 ? 4.625 -20.434 1.976 1.00 59.72 185 GLY A N 1
ATOM 1414 C CA . GLY A 1 185 ? 4.020 -20.296 3.309 1.00 59.72 185 GLY A CA 1
ATOM 1415 C C . GLY A 1 185 ? 2.588 -20.847 3.404 1.00 59.72 185 GLY A C 1
ATOM 1416 O O . GLY A 1 185 ? 1.874 -20.557 4.365 1.00 59.72 185 GLY A O 1
ATOM 1417 N N . LEU A 1 186 ? 2.149 -21.625 2.409 1.00 60.44 186 LEU A N 1
ATOM 1418 C CA . LEU A 1 186 ? 0.798 -22.161 2.302 1.00 60.44 186 LEU A CA 1
ATOM 1419 C C . LEU A 1 186 ? 0.763 -23.577 2.875 1.00 60.44 186 LEU A C 1
ATOM 1421 O O . LEU A 1 186 ? 1.643 -24.403 2.614 1.00 60.44 186 LEU A O 1
ATOM 1425 N N . ARG A 1 187 ? -0.296 -23.889 3.632 1.00 54.75 187 ARG A N 1
ATOM 1426 C CA . ARG A 1 187 ? -0.598 -25.286 3.962 1.00 54.75 187 ARG A CA 1
ATOM 1427 C C . ARG A 1 187 ? -0.967 -26.001 2.655 1.00 54.75 187 ARG A C 1
ATOM 1429 O O . ARG A 1 187 ? -1.806 -25.469 1.928 1.00 54.75 187 ARG A O 1
ATOM 1436 N N . PRO A 1 188 ? -0.345 -27.150 2.335 1.00 54.09 188 PRO A N 1
ATOM 1437 C CA . PRO A 1 188 ? -0.687 -27.895 1.131 1.00 54.09 188 PRO A CA 1
ATOM 1438 C C . PRO A 1 188 ? -2.179 -28.233 1.151 1.00 54.09 188 PRO A C 1
ATOM 1440 O O . PRO A 1 188 ? -2.703 -28.665 2.177 1.00 54.09 188 PRO A O 1
ATOM 1443 N N . VAL A 1 189 ? -2.859 -27.990 0.030 1.00 55.31 189 VAL A N 1
ATOM 1444 C CA . VAL A 1 189 ? -4.277 -28.319 -0.146 1.00 55.31 189 VAL A CA 1
ATOM 1445 C C . VAL A 1 189 ? -4.365 -29.805 -0.490 1.00 55.31 189 VAL A C 1
ATOM 1447 O O . VAL A 1 189 ? -4.502 -30.166 -1.652 1.00 55.31 189 VAL A O 1
ATOM 1450 N N . HIS A 1 190 ? -4.206 -30.656 0.522 1.00 45.81 190 HIS A N 1
ATOM 1451 C CA . HIS A 1 190 ? -4.533 -32.082 0.489 1.00 45.81 190 HIS A CA 1
ATOM 1452 C C . HIS A 1 190 ? -5.056 -32.512 1.855 1.00 45.81 190 HIS A C 1
ATOM 1454 O O . HIS A 1 190 ? -4.355 -32.237 2.857 1.00 45.81 190 HIS A O 1
#

Nearest PDB structures (foldseek):
  6sxc-assembly1_A  TM=2.534E-01  e=8.110E+00  Magnetococcus marinus MC-1

Secondary structure (DSSP, 8-state):
--SHHHHHHHHHHHHHHHHHS----GGGHHHHHHHHHHHHHHHHHHHSHHHHTSHHHHHHHHHHHHHHHHHHHHHHTTSS-TT----HHHHHHHHHHHHHHHHHHHHHH----HHHHHHHTTHHHHHHHHHHHHHHHHHHHHHHS-TTT-HHHHHHHHHHHHHHHHHHHHHHHTT-HHHHTTTT-PPP--

Radius of gyration: 19.61 Å; Cα contacts (8 Å, |Δi|>4): 152; chains: 1; bounding box: 39×54×54 Å